Protein AF-0000000086188263 (afdb_homodimer)

Structure (mmCIF, N/CA/C/O backbone):
data_AF-0000000086188263-model_v1
#
loop_
_entity.id
_entity.type
_entity.pdbx_description
1 polymer 'DUF2269 family protein'
#
loop_
_atom_site.group_PDB
_atom_site.id
_atom_site.type_symbol
_atom_site.label_atom_id
_atom_site.label_alt_id
_atom_site.label_comp_id
_atom_site.label_asym_id
_atom_site.label_entity_id
_atom_site.label_seq_id
_atom_site.pdbx_PDB_ins_code
_atom_site.Cartn_x
_atom_site.Cartn_y
_atom_site.Cartn_z
_atom_site.occupancy
_atom_site.B_iso_or_equiv
_atom_site.auth_seq_id
_atom_site.auth_comp_id
_atom_site.auth_asym_id
_atom_site.auth_atom_id
_atom_site.pdbx_PDB_model_num
ATOM 1 N N . MET A 1 1 ? -6.625 24.688 -2.494 1 80.56 1 MET A N 1
ATOM 2 C CA . MET A 1 1 ? -5.66 24.062 -3.389 1 80.56 1 MET A CA 1
ATOM 3 C C . MET A 1 1 ? -4.703 23.156 -2.611 1 80.56 1 MET A C 1
ATOM 5 O O . MET A 1 1 ? -4.496 22 -2.98 1 80.56 1 MET A O 1
ATOM 9 N N . TYR A 1 2 ? -4.262 23.516 -1.466 1 84.31 2 TYR A N 1
ATOM 10 C CA . TYR A 1 2 ? -3.299 22.766 -0.669 1 84.31 2 TYR A CA 1
ATOM 11 C C . TYR A 1 2 ? -3.902 21.453 -0.178 1 84.31 2 TYR A C 1
ATOM 13 O O . TYR A 1 2 ? -3.283 20.391 -0.296 1 84.31 2 TYR A O 1
ATOM 21 N N . LYS A 1 3 ? -5.105 21.484 0.288 1 89.62 3 LYS A N 1
ATOM 22 C CA . LYS A 1 3 ? -5.73 20.297 0.84 1 89.62 3 LYS A CA 1
ATOM 23 C C . LYS A 1 3 ? -5.977 19.25 -0.247 1 89.62 3 LYS A C 1
ATOM 25 O O . LYS A 1 3 ? -5.879 18.047 0.004 1 89.62 3 LYS A O 1
ATOM 30 N N . LEU A 1 4 ? -6.336 19.688 -1.363 1 92.38 4 LEU A N 1
ATOM 31 C CA . LEU A 1 4 ? -6.543 18.781 -2.479 1 92.38 4 LEU A CA 1
ATOM 32 C C . LEU A 1 4 ? -5.234 18.094 -2.873 1 92.38 4 LEU A C 1
ATOM 34 O O . LEU A 1 4 ? -5.199 16.891 -3.092 1 92.38 4 LEU A O 1
ATOM 38 N N . LEU A 1 5 ? -4.137 18.906 -2.938 1 92.19 5 LEU A N 1
ATOM 39 C CA . LEU A 1 5 ? -2.836 18.344 -3.299 1 92.19 5 LEU A CA 1
ATOM 40 C C . LEU A 1 5 ? -2.352 17.359 -2.238 1 92.19 5 LEU A C 1
ATOM 42 O O . LEU A 1 5 ? -1.754 16.328 -2.566 1 92.19 5 LEU A O 1
ATOM 46 N N . LEU A 1 6 ? -2.562 17.719 -1.026 1 93.25 6 LEU A N 1
ATOM 47 C CA . LEU A 1 6 ? -2.182 16.812 0.06 1 93.25 6 LEU A CA 1
ATOM 48 C C . LEU A 1 6 ? -2.963 15.516 -0.015 1 93.25 6 LEU A C 1
ATOM 50 O O . LEU A 1 6 ? -2.396 14.43 0.171 1 93.25 6 LEU A O 1
ATOM 54 N N . THR A 1 7 ? -4.258 15.594 -0.29 1 95.62 7 THR A N 1
ATOM 55 C CA . THR A 1 7 ? -5.086 14.406 -0.434 1 95.62 7 THR A CA 1
ATOM 56 C C . THR A 1 7 ? -4.574 13.523 -1.572 1 95.62 7 THR A C 1
ATOM 58 O O . THR A 1 7 ? -4.395 12.32 -1.398 1 95.62 7 THR A O 1
ATOM 61 N N . LEU A 1 8 ? -4.32 14.18 -2.646 1 96.5 8 LEU A N 1
ATOM 62 C CA . LEU A 1 8 ? -3.842 13.438 -3.809 1 96.5 8 LEU A CA 1
ATOM 63 C C . LEU A 1 8 ? -2.484 12.805 -3.523 1 96.5 8 LEU A C 1
ATOM 65 O O . LEU A 1 8 ? -2.232 11.664 -3.924 1 96.5 8 LEU A O 1
ATOM 69 N N . HIS A 1 9 ? -1.592 13.516 -2.887 1 95.88 9 HIS A N 1
ATOM 70 C CA . HIS A 1 9 ? -0.279 13 -2.518 1 95.88 9 HIS A CA 1
ATOM 71 C C . HIS A 1 9 ? -0.401 11.781 -1.61 1 95.88 9 HIS A C 1
ATOM 73 O O . HIS A 1 9 ? 0.216 10.742 -1.868 1 95.88 9 HIS A O 1
ATOM 79 N N . LEU A 1 10 ? -1.234 11.836 -0.611 1 97.19 10 LEU A N 1
ATOM 80 C CA . LEU A 1 10 ? -1.383 10.742 0.348 1 97.19 10 LEU A CA 1
ATOM 81 C C . LEU A 1 10 ? -2.031 9.531 -0.307 1 97.19 10 LEU A C 1
ATOM 83 O O . LEU A 1 10 ? -1.635 8.391 -0.042 1 97.19 10 LEU A O 1
ATOM 87 N N . VAL A 1 11 ? -3.031 9.727 -1.111 1 97.75 11 VAL A N 1
ATOM 88 C CA . VAL A 1 11 ? -3.666 8.625 -1.837 1 97.75 11 VAL A CA 1
ATOM 89 C C . VAL A 1 11 ? -2.641 7.949 -2.742 1 97.75 11 VAL A C 1
ATOM 91 O O . VAL A 1 11 ? -2.547 6.719 -2.768 1 97.75 11 VAL A O 1
ATOM 94 N N . ALA A 1 12 ? -1.889 8.719 -3.463 1 97.56 12 ALA A N 1
ATOM 95 C CA . ALA A 1 12 ? -0.865 8.172 -4.348 1 97.56 12 ALA A CA 1
ATOM 96 C C . ALA A 1 12 ? 0.161 7.359 -3.562 1 97.56 12 ALA A C 1
ATOM 98 O O . ALA A 1 12 ? 0.582 6.289 -4 1 97.56 12 ALA A O 1
ATOM 99 N N . VAL A 1 13 ? 0.569 7.898 -2.408 1 97.69 13 VAL A N 1
ATOM 100 C CA . VAL A 1 13 ? 1.566 7.227 -1.58 1 97.69 13 VAL A CA 1
ATOM 101 C C . VAL A 1 13 ? 1.018 5.887 -1.096 1 97.69 13 VAL A C 1
ATOM 103 O O . VAL A 1 13 ? 1.671 4.852 -1.244 1 97.69 13 VAL A O 1
ATOM 106 N N . ILE A 1 14 ? -0.161 5.855 -0.592 1 97.62 14 ILE A N 1
ATOM 107 C CA . ILE A 1 14 ? -0.758 4.656 -0.01 1 97.62 14 ILE A CA 1
ATOM 108 C C . ILE A 1 14 ? -0.978 3.609 -1.098 1 97.62 14 ILE A C 1
ATOM 110 O O . ILE A 1 14 ? -0.624 2.439 -0.922 1 97.62 14 ILE A O 1
ATOM 114 N N . PHE A 1 15 ? -1.47 4.055 -2.254 1 97.69 15 PHE A N 1
ATOM 115 C CA . PHE A 1 15 ? -1.885 3.127 -3.299 1 97.69 15 PHE A CA 1
ATOM 116 C C . PHE A 1 15 ? -0.687 2.668 -4.121 1 97.69 15 PHE A C 1
ATOM 118 O O . PHE A 1 15 ? -0.768 1.671 -4.844 1 97.69 15 PHE A O 1
ATOM 125 N N . SER A 1 16 ? 0.383 3.322 -4.035 1 97.19 16 SER A N 1
ATOM 126 C CA . SER A 1 16 ? 1.516 2.941 -4.871 1 97.19 16 SER A CA 1
ATOM 127 C C . SER A 1 16 ? 2.654 2.367 -4.035 1 97.19 16 SER A C 1
ATOM 129 O O . SER A 1 16 ? 3.115 1.253 -4.285 1 97.19 16 SER A O 1
ATOM 131 N N . ILE A 1 17 ? 3.027 3.098 -2.961 1 97.44 17 ILE A N 1
ATOM 132 C CA . ILE A 1 17 ? 4.191 2.705 -2.174 1 97.44 17 ILE A CA 1
ATOM 133 C C . ILE A 1 17 ? 3.857 1.474 -1.336 1 97.44 17 ILE A C 1
ATOM 135 O O . ILE A 1 17 ? 4.695 0.585 -1.165 1 97.44 17 ILE A O 1
ATOM 139 N N . GLY A 1 18 ? 2.666 1.413 -0.793 1 97.31 18 GLY A N 1
ATOM 140 C CA . GLY A 1 18 ? 2.258 0.247 -0.027 1 97.31 18 GLY A CA 1
ATOM 141 C C . GLY A 1 18 ? 2.443 -1.057 -0.781 1 97.31 18 GLY A C 1
ATOM 142 O O . GLY A 1 18 ? 3.191 -1.933 -0.343 1 97.31 18 GLY A O 1
ATOM 143 N N . PRO A 1 19 ? 1.739 -1.142 -1.881 1 97.06 19 PRO A N 1
ATOM 144 C CA . PRO A 1 19 ? 1.917 -2.357 -2.678 1 97.06 19 PRO A CA 1
ATOM 145 C C . PRO A 1 19 ? 3.359 -2.555 -3.139 1 97.06 19 PRO A C 1
ATOM 147 O O . PRO A 1 19 ? 3.832 -3.691 -3.23 1 97.06 19 PRO A O 1
ATOM 150 N N . LEU A 1 20 ? 4.027 -1.459 -3.473 1 96.88 20 LEU A N 1
ATOM 151 C CA . LEU A 1 20 ? 5.418 -1.566 -3.893 1 96.88 20 LEU A CA 1
ATOM 152 C C . LEU A 1 20 ? 6.262 -2.24 -2.814 1 96.88 20 LEU A C 1
ATOM 154 O O . LEU A 1 20 ? 7.035 -3.154 -3.107 1 96.88 20 LEU A O 1
ATOM 158 N N . VAL A 1 21 ? 6.117 -1.811 -1.593 1 97 21 VAL A N 1
ATOM 159 C CA . VAL A 1 21 ? 6.867 -2.381 -0.479 1 97 21 VAL A CA 1
ATOM 160 C C . VAL A 1 21 ? 6.449 -3.834 -0.263 1 97 21 VAL A C 1
ATOM 162 O O . VAL A 1 21 ? 7.289 -4.695 0.006 1 97 21 VAL A O 1
ATOM 165 N N . HIS A 1 22 ? 5.191 -4.078 -0.399 1 95.5 22 HIS A N 1
ATOM 166 C CA . HIS A 1 22 ? 4.719 -5.453 -0.277 1 95.5 22 HIS A CA 1
ATOM 167 C C . HIS A 1 22 ? 5.41 -6.363 -1.285 1 95.5 22 HIS A C 1
ATOM 169 O O . HIS A 1 22 ? 5.918 -7.426 -0.921 1 95.5 22 HIS A O 1
ATOM 175 N N . PHE A 1 23 ? 5.453 -5.957 -2.52 1 94.88 23 PHE A N 1
ATOM 176 C CA . PHE A 1 23 ? 6.062 -6.785 -3.553 1 94.88 23 PHE A CA 1
ATOM 177 C C . PHE A 1 23 ? 7.559 -6.938 -3.314 1 94.88 23 PHE A C 1
ATOM 179 O O . PHE A 1 23 ? 8.117 -8.023 -3.492 1 94.88 23 PHE A O 1
ATOM 186 N N . ALA A 1 24 ? 8.125 -5.887 -2.898 1 95.88 24 ALA A N 1
ATOM 187 C CA . ALA A 1 24 ? 9.57 -5.926 -2.682 1 95.88 24 ALA A CA 1
ATOM 188 C C . ALA A 1 24 ? 9.922 -6.863 -1.531 1 95.88 24 ALA A C 1
ATOM 190 O O . ALA A 1 24 ? 10.93 -7.578 -1.595 1 95.88 24 ALA A O 1
ATOM 191 N N . THR A 1 25 ? 9.078 -6.887 -0.516 1 95.62 25 THR A N 1
ATOM 192 C CA . THR A 1 25 ? 9.43 -7.641 0.682 1 95.62 25 THR A CA 1
ATOM 193 C C . THR A 1 25 ? 8.961 -9.086 0.566 1 95.62 25 THR A C 1
ATOM 195 O O . THR A 1 25 ? 9.453 -9.961 1.281 1 95.62 25 THR A O 1
ATOM 198 N N . THR A 1 26 ? 8.078 -9.406 -0.354 1 93.75 26 THR A N 1
ATOM 199 C CA . THR A 1 26 ? 7.559 -10.766 -0.457 1 93.75 26 THR A CA 1
ATOM 200 C C . THR A 1 26 ? 8.102 -11.461 -1.706 1 93.75 26 THR A C 1
ATOM 202 O O . THR A 1 26 ? 7.848 -12.648 -1.925 1 93.75 26 THR A O 1
ATOM 205 N N . ALA A 1 27 ? 8.844 -10.75 -2.482 1 95.06 27 ALA A N 1
ATOM 206 C CA . ALA A 1 27 ? 9.367 -11.297 -3.729 1 95.06 27 ALA A CA 1
ATOM 207 C C . ALA A 1 27 ? 10.188 -12.562 -3.469 1 95.06 27 ALA A C 1
ATOM 209 O O . ALA A 1 27 ? 10.109 -13.523 -4.234 1 95.06 27 ALA A O 1
ATOM 210 N N . ALA A 1 28 ? 10.875 -12.547 -2.359 1 94.81 28 ALA A N 1
ATOM 211 C CA . ALA A 1 28 ? 11.719 -13.695 -2.047 1 94.81 28 ALA A CA 1
ATOM 212 C C . ALA A 1 28 ? 10.875 -14.938 -1.777 1 94.81 28 ALA A C 1
ATOM 214 O O . ALA A 1 28 ? 11.258 -16.047 -2.154 1 94.81 28 ALA A O 1
ATOM 215 N N . ARG A 1 29 ? 9.773 -14.711 -1.169 1 91.38 29 ARG A N 1
ATOM 216 C CA . ARG A 1 29 ? 8.859 -15.82 -0.93 1 91.38 29 ARG A CA 1
ATOM 217 C C . ARG A 1 29 ? 8.344 -16.391 -2.244 1 91.38 29 ARG A C 1
ATOM 219 O O . ARG A 1 29 ? 8.203 -17.609 -2.385 1 91.38 29 ARG A O 1
ATOM 226 N N . GLY A 1 30 ? 8.055 -15.57 -3.205 1 89.06 30 GLY A N 1
ATOM 227 C CA . GLY A 1 30 ? 7.637 -16.016 -4.527 1 89.06 30 GLY A CA 1
ATOM 228 C C . GLY A 1 30 ? 8.695 -16.812 -5.254 1 89.06 30 GLY A C 1
ATOM 229 O O . GLY A 1 30 ? 8.383 -17.781 -5.945 1 89.06 30 GLY A O 1
ATOM 230 N N . LEU A 1 31 ? 9.859 -16.453 -5.016 1 93.81 31 LEU A N 1
ATOM 231 C CA . LEU A 1 31 ? 10.969 -17.172 -5.629 1 93.81 31 LEU A CA 1
ATOM 232 C C . LEU A 1 31 ? 11.055 -18.594 -5.07 1 93.81 31 LEU A C 1
ATOM 234 O O . LEU A 1 31 ? 11.305 -19.547 -5.812 1 93.81 31 LEU A O 1
ATOM 238 N N . ARG A 1 32 ? 10.797 -18.719 -3.848 1 91.81 32 ARG A N 1
ATOM 239 C CA . ARG A 1 32 ? 10.898 -20.016 -3.195 1 91.81 32 ARG A CA 1
ATOM 240 C C . ARG A 1 32 ? 9.82 -20.969 -3.701 1 91.81 32 ARG A C 1
ATOM 242 O O . ARG A 1 32 ? 10.023 -22.188 -3.725 1 91.81 32 ARG A O 1
ATOM 249 N N . ARG A 1 33 ? 8.805 -20.406 -4.141 1 88.88 33 ARG A N 1
ATOM 250 C CA . ARG A 1 33 ? 7.707 -21.219 -4.66 1 88.88 33 ARG A CA 1
ATOM 251 C C . ARG A 1 33 ? 8.023 -21.734 -6.055 1 88.88 33 ARG A C 1
ATOM 253 O O . ARG A 1 33 ? 7.473 -22.75 -6.484 1 88.88 33 ARG A O 1
ATOM 260 N N . GLY A 1 34 ? 8.789 -21.047 -6.785 1 91.06 34 GLY A N 1
ATOM 261 C CA . GLY A 1 34 ? 9.281 -21.516 -8.07 1 91.06 34 GLY A CA 1
ATOM 262 C C . GLY A 1 34 ? 8.219 -21.516 -9.156 1 91.06 34 GLY A C 1
ATOM 263 O O . GLY A 1 34 ? 8.109 -22.453 -9.938 1 91.06 34 GLY A O 1
ATOM 264 N N . ASP A 1 35 ? 7.352 -20.531 -9.117 1 89.12 35 ASP A N 1
ATOM 265 C CA . ASP A 1 35 ? 6.336 -20.359 -10.148 1 89.12 35 ASP A CA 1
ATOM 266 C C . ASP A 1 35 ? 6.691 -19.188 -11.078 1 89.12 35 ASP A C 1
ATOM 268 O O . ASP A 1 35 ? 6.691 -18.031 -10.656 1 89.12 35 ASP A O 1
ATOM 272 N N . ALA A 1 36 ? 6.906 -19.594 -12.344 1 91.94 36 ALA A N 1
ATOM 273 C CA . ALA A 1 36 ? 7.375 -18.625 -13.32 1 91.94 36 ALA A CA 1
ATOM 274 C C . ALA A 1 36 ? 6.324 -17.531 -13.555 1 91.94 36 ALA A C 1
ATOM 276 O O . ALA A 1 36 ? 6.664 -16.375 -13.758 1 91.94 36 ALA A O 1
ATOM 277 N N . PHE A 1 37 ? 5.121 -17.906 -13.555 1 89.06 37 PHE A N 1
ATOM 278 C CA . PHE A 1 37 ? 4.055 -16.938 -13.758 1 89.06 37 PHE A CA 1
ATOM 279 C C . PHE A 1 37 ? 4.016 -15.938 -12.617 1 89.06 37 PHE A C 1
ATOM 281 O O . PHE A 1 37 ? 3.885 -14.734 -12.852 1 89.06 37 PHE A O 1
ATOM 288 N N . GLU A 1 38 ? 4.18 -16.391 -11.406 1 87.62 38 GLU A N 1
ATOM 289 C CA . GLU A 1 38 ? 4.137 -15.531 -10.234 1 87.62 38 GLU A CA 1
ATOM 290 C C . GLU A 1 38 ? 5.328 -14.578 -10.211 1 87.62 38 GLU A C 1
ATOM 292 O O . GLU A 1 38 ? 5.184 -13.398 -9.859 1 87.62 38 GLU A O 1
ATOM 297 N N . THR A 1 39 ? 6.43 -15.078 -10.539 1 93.44 39 THR A N 1
ATOM 298 C CA . THR A 1 39 ? 7.621 -14.242 -10.531 1 93.44 39 THR A CA 1
ATOM 299 C C . THR A 1 39 ? 7.523 -13.156 -11.594 1 93.44 39 THR A C 1
ATOM 301 O O . THR A 1 39 ? 7.895 -12.008 -11.359 1 93.44 39 THR A O 1
ATOM 304 N N . LYS A 1 40 ? 7.055 -13.539 -12.734 1 94.12 40 LYS A N 1
ATOM 305 C CA . LYS A 1 40 ? 6.875 -12.562 -13.805 1 94.12 40 LYS A CA 1
ATOM 306 C C . LYS A 1 40 ? 5.852 -11.5 -13.414 1 94.12 40 LYS A C 1
ATOM 308 O O . LYS A 1 40 ? 6.062 -10.312 -13.656 1 94.12 40 LYS A O 1
ATOM 313 N N . ALA A 1 41 ? 4.805 -11.953 -12.805 1 91.62 41 ALA A N 1
ATOM 314 C CA . ALA A 1 41 ? 3.766 -11.031 -12.359 1 91.62 41 ALA A CA 1
ATOM 315 C C . ALA A 1 41 ? 4.305 -10.078 -11.297 1 91.62 41 ALA A C 1
ATOM 317 O O . ALA A 1 41 ? 3.969 -8.891 -11.289 1 91.62 41 ALA A O 1
ATOM 318 N N . ALA A 1 42 ? 5.09 -10.641 -10.43 1 93.38 42 ALA A N 1
ATOM 319 C CA . ALA A 1 42 ? 5.695 -9.812 -9.383 1 93.38 42 ALA A CA 1
ATOM 320 C C . ALA A 1 42 ? 6.613 -8.75 -9.984 1 93.38 42 ALA A C 1
ATOM 322 O O . ALA A 1 42 ? 6.613 -7.602 -9.547 1 93.38 42 ALA A O 1
ATOM 323 N N . SER A 1 43 ? 7.426 -9.141 -10.93 1 96.12 43 SER A N 1
ATOM 324 C CA . SER A 1 43 ? 8.312 -8.211 -11.617 1 96.12 43 SER A CA 1
ATOM 325 C C . SER A 1 43 ? 7.523 -7.094 -12.289 1 96.12 43 SER A C 1
ATOM 327 O O . SER A 1 43 ? 7.859 -5.914 -12.148 1 96.12 43 SER A O 1
ATOM 329 N N . ARG A 1 44 ? 6.48 -7.414 -12.906 1 95.38 44 ARG A N 1
ATOM 330 C CA . ARG A 1 44 ? 5.645 -6.438 -13.609 1 95.38 44 ARG A CA 1
ATOM 331 C C . ARG A 1 44 ? 4.984 -5.48 -12.625 1 95.38 44 ARG A C 1
ATOM 333 O O . ARG A 1 44 ? 4.934 -4.273 -12.859 1 95.38 44 ARG A O 1
ATOM 340 N N . SER A 1 45 ? 4.484 -6.078 -11.539 1 94.44 45 SER A N 1
ATOM 341 C CA . SER A 1 45 ? 3.85 -5.254 -10.516 1 94.44 45 SER A CA 1
ATOM 342 C C . SER A 1 45 ? 4.848 -4.297 -9.875 1 94.44 45 SER A C 1
ATOM 344 O O . SER A 1 45 ? 4.535 -3.129 -9.633 1 94.44 45 SER A O 1
ATOM 346 N N . ALA A 1 46 ? 6.023 -4.758 -9.602 1 95.62 46 ALA A N 1
ATOM 347 C CA . ALA A 1 46 ? 7.066 -3.914 -9.016 1 95.62 46 ALA A CA 1
ATOM 348 C C . ALA A 1 46 ? 7.402 -2.742 -9.938 1 95.62 46 ALA A C 1
ATOM 350 O O . ALA A 1 46 ? 7.543 -1.606 -9.484 1 95.62 46 ALA A O 1
ATOM 351 N N . LYS A 1 47 ? 7.48 -2.963 -11.195 1 96.5 47 LYS A N 1
ATOM 352 C CA . LYS A 1 47 ? 7.738 -1.905 -12.164 1 96.5 47 LYS A CA 1
ATOM 353 C C . LYS A 1 47 ? 6.586 -0.909 -12.211 1 96.5 47 LYS A C 1
ATOM 355 O O . LYS A 1 47 ? 6.805 0.304 -12.195 1 96.5 47 LYS A O 1
ATOM 360 N N . LEU A 1 48 ? 5.438 -1.478 -12.203 1 96.31 48 LEU A N 1
ATOM 361 C CA . LEU A 1 48 ? 4.242 -0.646 -12.305 1 96.31 48 LEU A CA 1
ATOM 362 C C . LEU A 1 48 ? 4.121 0.28 -11.102 1 96.31 48 LEU A C 1
ATOM 364 O O . LEU A 1 48 ? 3.93 1.488 -11.258 1 96.31 48 LEU A O 1
ATOM 368 N N . TYR A 1 49 ? 4.285 -0.317 -9.977 1 96.75 49 TYR A N 1
ATOM 369 C CA . TYR A 1 49 ? 4.074 0.487 -8.781 1 96.75 49 TYR A CA 1
ATOM 370 C C . TYR A 1 49 ? 5.242 1.436 -8.547 1 96.75 49 TYR A C 1
ATOM 372 O O . TYR A 1 49 ? 5.086 2.484 -7.918 1 96.75 49 TYR A O 1
ATOM 380 N N . SER A 1 50 ? 6.422 1.095 -9.039 1 96.06 50 SER A N 1
ATOM 381 C CA . SER A 1 50 ? 7.516 2.061 -9.055 1 96.06 50 SER A CA 1
ATOM 382 C C . SER A 1 50 ? 7.172 3.268 -9.922 1 96.06 50 SER A C 1
ATOM 384 O O . SER A 1 50 ? 7.422 4.41 -9.531 1 96.06 50 SER A O 1
ATOM 386 N N . LEU A 1 51 ? 6.57 3.037 -11.031 1 95.5 51 LEU A N 1
ATOM 387 C CA . LEU A 1 51 ? 6.164 4.109 -1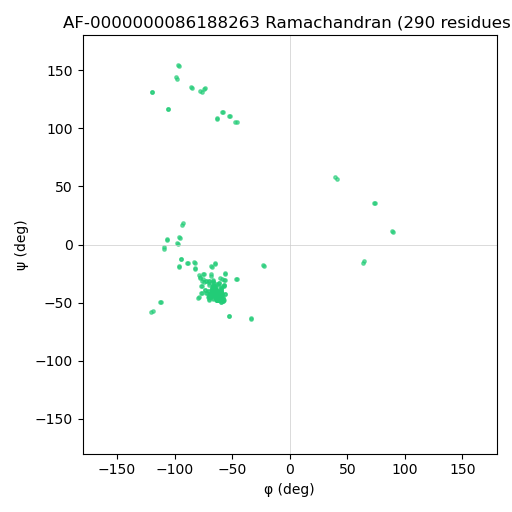1.938 1 95.5 51 LEU A CA 1
ATOM 388 C C . LEU A 1 51 ? 5.031 4.93 -11.32 1 95.5 51 LEU A C 1
ATOM 390 O O . LEU A 1 51 ? 5.055 6.164 -11.375 1 95.5 51 LEU A O 1
ATOM 394 N N . VAL A 1 52 ? 4.109 4.254 -10.727 1 95.31 52 VAL A N 1
ATOM 395 C CA . VAL A 1 52 ? 2.953 4.918 -10.133 1 95.31 52 VAL A CA 1
ATOM 396 C C . VAL A 1 52 ? 3.398 5.773 -8.953 1 95.31 52 VAL A C 1
ATOM 398 O O . VAL A 1 52 ? 2.811 6.82 -8.68 1 95.31 52 VAL A O 1
ATOM 401 N N . SER A 1 53 ? 4.453 5.34 -8.273 1 96.94 53 SER A N 1
ATOM 402 C CA . SER A 1 53 ? 4.945 6.082 -7.113 1 96.94 53 SER A CA 1
ATOM 403 C C . SER A 1 53 ? 5.465 7.457 -7.523 1 96.94 53 SER A C 1
ATOM 405 O O . SER A 1 53 ? 5.625 8.344 -6.676 1 96.94 53 SER A O 1
ATOM 407 N N . LEU A 1 54 ? 5.719 7.68 -8.812 1 95.62 54 LEU A N 1
ATOM 408 C CA . LEU A 1 54 ? 6.098 9 -9.312 1 95.62 54 LEU A CA 1
ATOM 409 C C . LEU A 1 54 ? 4.988 10.016 -9.062 1 95.62 54 LEU A C 1
ATOM 411 O O . LEU A 1 54 ? 5.258 11.195 -8.852 1 95.62 54 LEU A O 1
ATOM 415 N N . LEU A 1 55 ? 3.75 9.578 -9.102 1 95.75 55 LEU A N 1
ATOM 416 C CA . LEU A 1 55 ? 2.629 10.469 -8.82 1 95.75 55 LEU A CA 1
ATOM 417 C C . LEU A 1 55 ? 2.736 11.055 -7.418 1 95.75 55 LEU A C 1
ATOM 419 O O . LEU A 1 55 ? 2.436 12.227 -7.203 1 95.75 55 LEU A O 1
ATOM 423 N N . ALA A 1 56 ? 3.17 10.156 -6.48 1 95.31 56 ALA A N 1
ATOM 424 C CA . ALA A 1 56 ? 3.355 10.625 -5.113 1 95.31 56 ALA A CA 1
ATOM 425 C C . ALA A 1 56 ? 4.387 11.75 -5.055 1 95.31 56 ALA A C 1
ATOM 427 O O . ALA A 1 56 ? 4.203 12.734 -4.34 1 95.31 56 ALA A O 1
ATOM 428 N N . VAL A 1 57 ? 5.445 11.625 -5.859 1 93.62 57 VAL A N 1
ATOM 429 C CA . VAL A 1 57 ? 6.52 12.617 -5.898 1 93.62 57 VAL A CA 1
ATOM 430 C C . VAL A 1 57 ? 6.016 13.898 -6.547 1 93.62 57 VAL A C 1
ATOM 432 O O . VAL A 1 57 ? 6.246 15 -6.031 1 93.62 57 VAL A O 1
ATOM 435 N N . VAL A 1 58 ? 5.32 13.828 -7.617 1 92.75 58 VAL A N 1
ATOM 436 C CA . VAL A 1 58 ? 4.809 14.977 -8.359 1 92.75 58 VAL A CA 1
ATOM 437 C C . VAL A 1 58 ? 3.855 15.781 -7.473 1 92.75 58 VAL A C 1
ATOM 439 O O . VAL A 1 58 ? 3.986 17 -7.359 1 92.75 58 VAL A O 1
ATOM 442 N N . PHE A 1 59 ? 2.965 15.102 -6.824 1 92.94 59 PHE A N 1
ATOM 443 C CA . PHE A 1 59 ? 2.041 15.797 -5.938 1 92.94 59 PHE A CA 1
ATOM 444 C C . PHE A 1 59 ? 2.779 16.391 -4.738 1 92.94 59 PHE A C 1
ATOM 446 O O . PHE A 1 59 ? 2.416 17.453 -4.246 1 92.94 59 PHE A O 1
ATOM 453 N N . GLY A 1 60 ? 3.781 15.719 -4.285 1 89.19 60 GLY A N 1
ATOM 454 C CA . GLY A 1 60 ? 4.605 16.25 -3.211 1 89.19 60 GLY A CA 1
ATOM 455 C C . GLY A 1 60 ? 5.305 17.547 -3.578 1 89.19 60 GLY A C 1
ATOM 456 O O . GLY A 1 60 ? 5.363 18.469 -2.771 1 89.19 60 GLY A O 1
ATOM 457 N N . PHE A 1 61 ? 5.809 17.609 -4.785 1 86.38 61 PHE A N 1
ATOM 458 C CA . PHE A 1 61 ? 6.441 18.828 -5.277 1 86.38 61 PHE A CA 1
ATOM 459 C C . PHE A 1 61 ? 5.418 19.953 -5.41 1 86.38 61 PHE A C 1
ATOM 461 O O . PHE A 1 61 ? 5.73 21.109 -5.156 1 86.38 61 PHE A O 1
ATOM 468 N N . GLY A 1 62 ? 4.301 19.562 -5.887 1 83.44 62 GLY A N 1
ATOM 469 C CA . GLY A 1 62 ? 3.23 20.547 -5.922 1 83.44 62 GLY A CA 1
ATOM 470 C C . GLY A 1 62 ? 2.912 21.141 -4.555 1 83.44 62 GLY A C 1
ATOM 471 O O . GLY A 1 62 ? 2.615 22.328 -4.438 1 83.44 62 GLY A O 1
ATOM 472 N N . LEU A 1 63 ? 3.027 20.344 -3.551 1 82.31 63 LEU A N 1
ATOM 473 C CA . LEU A 1 63 ? 2.746 20.766 -2.18 1 82.31 63 LEU A CA 1
ATOM 474 C C . LEU A 1 63 ? 3.836 21.688 -1.657 1 82.31 63 LEU A C 1
ATOM 476 O O . LEU A 1 63 ? 3.539 22.703 -1.015 1 82.31 63 LEU A O 1
ATOM 480 N N . VAL A 1 64 ? 5.027 21.359 -1.952 1 76.62 64 VAL A N 1
ATOM 481 C CA . VAL A 1 64 ? 6.152 22.141 -1.473 1 76.62 64 VAL A CA 1
ATOM 482 C C . VAL A 1 64 ? 6.176 23.5 -2.188 1 76.62 64 VAL A C 1
ATOM 484 O O . VAL A 1 64 ? 6.566 24.516 -1.604 1 76.62 64 VAL A O 1
ATOM 487 N N . SER A 1 65 ? 5.805 23.531 -3.371 1 75.12 65 SER A N 1
ATOM 488 C CA . SER A 1 65 ? 5.801 24.75 -4.156 1 75.12 65 SER A CA 1
ATOM 489 C C . SER A 1 65 ? 4.551 25.578 -3.879 1 75.12 65 SER A C 1
ATOM 491 O O . SER A 1 65 ? 4.492 26.766 -4.238 1 75.12 65 SER A O 1
ATOM 493 N N . ALA A 1 66 ? 3.648 24.953 -3.422 1 66.56 66 ALA A N 1
ATOM 494 C CA . ALA A 1 66 ? 2.389 25.641 -3.16 1 66.56 66 ALA A CA 1
ATOM 495 C C . ALA A 1 66 ? 2.482 26.5 -1.898 1 66.56 66 ALA A C 1
ATOM 497 O O . ALA A 1 66 ? 3.287 26.219 -1.009 1 66.56 66 ALA A O 1
ATOM 498 N N . LYS A 1 67 ? 2.012 27.812 -2.037 1 56.09 67 LYS A N 1
ATOM 499 C CA . LYS A 1 67 ? 1.909 28.719 -0.902 1 56.09 67 LYS A CA 1
ATOM 500 C C . LYS A 1 67 ? 1.005 28.141 0.185 1 56.09 67 LYS A C 1
ATOM 502 O O . LYS A 1 67 ? -0.053 27.594 -0.113 1 56.09 67 LYS A O 1
ATOM 507 N N . SER A 1 68 ? 1.639 27.828 1.372 1 52.16 68 SER A N 1
ATOM 508 C CA . SER A 1 68 ? 0.777 27.359 2.455 1 52.16 68 SER A CA 1
ATOM 509 C C . SER A 1 68 ? -0.383 28.328 2.688 1 52.16 68 SER A C 1
ATOM 511 O O . SER A 1 68 ? -0.184 29.547 2.754 1 52.16 68 SER A O 1
ATOM 513 N N . PRO A 1 69 ? -1.63 28.125 2.439 1 47.84 69 PRO A N 1
ATOM 514 C CA . PRO A 1 69 ? -2.719 29.078 2.684 1 47.84 69 PRO A CA 1
ATOM 515 C C . PRO A 1 69 ? -2.648 29.703 4.07 1 47.84 69 PRO A C 1
ATOM 517 O O . PRO A 1 69 ? -3.256 30.75 4.305 1 47.84 69 PRO A O 1
ATOM 520 N N . TYR A 1 70 ? -2.092 28.938 5.031 1 44.38 70 TYR A N 1
ATOM 521 C CA . TYR A 1 70 ? -2.154 29.453 6.398 1 44.38 70 TYR A CA 1
ATOM 522 C C . TYR A 1 70 ? -1.135 30.562 6.613 1 44.38 70 TYR A C 1
ATOM 524 O O . TYR A 1 70 ? -1.416 31.547 7.305 1 44.38 70 TYR A O 1
ATOM 532 N N . THR A 1 71 ? 0.029 30.422 6.129 1 46.53 71 THR A N 1
ATOM 533 C CA . THR A 1 71 ? 1.012 31.453 6.445 1 46.53 71 THR A CA 1
ATOM 534 C C . THR A 1 71 ? 1.288 32.344 5.227 1 46.53 71 THR A C 1
ATOM 536 O O . THR A 1 71 ? 1.909 33.375 5.348 1 46.53 71 THR A O 1
ATOM 539 N N . GLY A 1 72 ? 0.593 32.188 4.059 1 50.38 72 GLY A N 1
ATOM 540 C CA . GLY A 1 72 ? 0.824 33 2.881 1 50.38 72 GLY A CA 1
ATOM 541 C C . GLY A 1 72 ? 2.205 32.812 2.283 1 50.38 72 GLY A C 1
ATOM 542 O O . GLY A 1 72 ? 2.58 33.5 1.339 1 50.38 72 GLY A O 1
ATOM 543 N N . LYS A 1 73 ? 3.062 32.188 3.076 1 50.34 73 LYS A N 1
ATOM 544 C CA . LYS A 1 73 ? 4.449 31.969 2.68 1 50.34 73 LYS A CA 1
ATOM 545 C C . LYS A 1 73 ? 4.656 30.562 2.143 1 50.34 73 LYS A C 1
ATOM 547 O O . LYS A 1 73 ? 3.859 29.656 2.424 1 50.34 73 LYS A O 1
ATOM 552 N N . PRO A 1 74 ? 5.438 30.391 1.216 1 50.34 74 PRO A N 1
ATOM 553 C CA . PRO A 1 74 ? 5.691 29.047 0.671 1 50.34 74 PRO A CA 1
ATOM 554 C C . PRO A 1 74 ? 5.949 28.016 1.76 1 50.34 74 PRO A C 1
ATOM 556 O O . PRO A 1 74 ? 6.648 28.297 2.734 1 50.34 74 PRO A O 1
ATOM 559 N N . VAL A 1 75 ? 4.973 27.094 2.074 1 47.84 75 VAL A N 1
ATOM 560 C CA . VAL A 1 75 ? 4.992 26.141 3.18 1 47.84 75 VAL A CA 1
ATOM 561 C C . VAL A 1 75 ? 6.426 25.688 3.443 1 47.84 75 VAL A C 1
ATOM 563 O O . VAL A 1 75 ? 6.84 25.562 4.598 1 47.84 75 VAL A O 1
ATOM 566 N N . ALA A 1 76 ? 7.094 25.047 2.596 1 52.91 76 ALA A N 1
ATOM 567 C CA . ALA A 1 76 ? 8.5 24.641 2.643 1 52.91 76 ALA A CA 1
ATOM 568 C C . ALA A 1 76 ? 9.281 25.25 1.479 1 52.91 76 ALA A C 1
ATOM 570 O O . ALA A 1 76 ? 8.695 25.609 0.451 1 52.91 76 ALA A O 1
ATOM 571 N N . SER A 1 77 ? 10.328 25.812 1.718 1 53.72 77 SER A N 1
ATOM 572 C CA . SER A 1 77 ? 11.242 26.094 0.616 1 53.72 77 SER A CA 1
ATOM 573 C C . SER A 1 77 ? 11.727 24.797 -0.033 1 53.72 77 SER A C 1
ATOM 575 O O . SER A 1 77 ? 11.969 23.797 0.655 1 53.72 77 SER A O 1
ATOM 577 N N . MET A 1 78 ? 11.305 24.422 -1.261 1 55.66 78 MET A N 1
ATOM 578 C CA . MET A 1 78 ? 11.859 23.297 -2.01 1 55.66 78 MET A CA 1
ATOM 579 C C . MET A 1 78 ? 13.266 22.969 -1.533 1 55.66 78 MET A C 1
ATOM 581 O O . MET A 1 78 ? 13.742 21.844 -1.712 1 55.66 78 MET A O 1
ATOM 585 N N . SER A 1 79 ? 13.812 23.953 -0.869 1 60.97 79 SER A N 1
ATOM 586 C CA . SER A 1 79 ? 15.227 23.891 -0.515 1 60.97 79 SER A CA 1
ATOM 587 C C . SER A 1 79 ? 15.414 23.344 0.9 1 60.97 79 SER A C 1
ATOM 589 O O . SER A 1 79 ? 16.547 23.203 1.365 1 60.97 79 SER A O 1
ATOM 591 N N . ASP A 1 80 ? 14.336 22.953 1.422 1 75.12 80 ASP A N 1
ATOM 592 C CA . ASP A 1 80 ? 14.539 22.422 2.77 1 75.12 80 ASP A CA 1
ATOM 593 C C . ASP A 1 80 ? 15.211 21.062 2.73 1 75.12 80 ASP A C 1
ATOM 595 O O . ASP A 1 80 ? 14.867 20.219 1.898 1 75.12 80 ASP A O 1
ATOM 599 N N . LEU A 1 81 ? 16.125 20.875 3.506 1 79.12 81 LEU A N 1
ATOM 600 C CA . LEU A 1 81 ? 16.984 19.703 3.539 1 79.12 81 LEU A CA 1
ATOM 601 C C . LEU A 1 81 ? 16.156 18.438 3.725 1 79.12 81 LEU A C 1
ATOM 603 O O . LEU A 1 81 ? 16.484 17.391 3.162 1 79.12 81 LEU A O 1
ATOM 607 N N . TRP A 1 82 ? 15.062 18.625 4.41 1 82.69 82 TRP A N 1
ATOM 608 C CA . TRP A 1 82 ? 14.281 17.422 4.672 1 82.69 82 TRP A CA 1
ATOM 609 C C . TRP A 1 82 ? 13.523 16.984 3.426 1 82.69 82 TRP A C 1
ATOM 611 O O . TRP A 1 82 ? 13.273 15.789 3.232 1 82.69 82 TRP A O 1
ATOM 621 N N . VAL A 1 83 ? 13.102 17.844 2.559 1 84.25 83 VAL A N 1
ATOM 622 C CA . VAL A 1 83 ? 12.422 17.516 1.313 1 84.25 83 VAL A CA 1
ATOM 623 C C . VAL A 1 83 ? 13.398 16.844 0.35 1 84.25 83 VAL A C 1
ATOM 625 O O . VAL A 1 83 ? 13.109 15.789 -0.206 1 84.25 83 VAL A O 1
ATOM 628 N N . LEU A 1 84 ? 14.547 17.406 0.25 1 88.06 84 LEU A N 1
ATOM 629 C CA . LEU A 1 84 ? 15.57 16.859 -0.632 1 88.06 84 LEU A CA 1
ATOM 630 C C . LEU A 1 84 ? 16.031 15.484 -0.15 1 88.06 84 LEU A C 1
ATOM 632 O O . LEU A 1 84 ? 16.266 14.586 -0.96 1 88.06 84 LEU A O 1
ATOM 636 N N . ALA A 1 85 ? 16.156 15.352 1.09 1 91.94 85 ALA A N 1
ATOM 637 C CA . ALA A 1 85 ? 16.562 14.07 1.658 1 91.94 85 ALA A CA 1
ATOM 638 C C . ALA A 1 85 ? 15.516 13 1.402 1 91.94 85 ALA A C 1
ATOM 640 O O . ALA A 1 85 ? 15.844 11.859 1.061 1 91.94 85 ALA A O 1
ATOM 641 N N . SER A 1 86 ? 14.219 13.383 1.566 1 93.25 86 SER A N 1
ATOM 642 C CA . SER A 1 86 ? 13.148 12.422 1.312 1 93.25 86 SER A CA 1
ATOM 643 C C . SER A 1 86 ? 13.102 12.031 -0.161 1 93.25 86 SER A C 1
ATOM 645 O O . SER A 1 86 ? 12.859 10.867 -0.489 1 93.25 86 SER A O 1
ATOM 647 N N . LEU A 1 87 ? 13.375 12.938 -0.992 1 92.75 87 LEU A N 1
ATOM 648 C CA . LEU A 1 87 ? 13.414 12.648 -2.42 1 92.75 87 LEU A CA 1
ATOM 649 C C . LEU A 1 87 ? 14.578 11.711 -2.75 1 92.75 87 LEU A C 1
ATOM 651 O O . LEU A 1 87 ? 14.414 10.75 -3.508 1 92.75 87 LEU A O 1
ATOM 655 N N . ALA A 1 88 ? 15.695 12.031 -2.211 1 95.19 88 ALA A N 1
ATOM 656 C CA . ALA A 1 88 ? 16.875 11.195 -2.432 1 95.19 88 ALA A CA 1
ATOM 657 C C . ALA A 1 88 ? 16.625 9.758 -1.974 1 95.19 88 ALA A C 1
ATOM 659 O O . ALA A 1 88 ? 16.938 8.805 -2.686 1 95.19 88 ALA A O 1
ATOM 660 N N . LEU A 1 89 ? 16.062 9.625 -0.811 1 96.88 89 LEU A N 1
ATOM 661 C CA . LEU A 1 89 ? 15.781 8.297 -0.274 1 96.88 89 LEU A CA 1
ATOM 662 C C . LEU A 1 89 ? 14.766 7.559 -1.139 1 96.88 89 LEU A C 1
ATOM 664 O O . LEU A 1 89 ? 14.883 6.348 -1.337 1 96.88 89 LEU A O 1
ATOM 668 N N . TRP A 1 90 ? 13.758 8.305 -1.643 1 96.94 90 TRP A N 1
ATOM 669 C CA . TRP A 1 90 ? 12.789 7.703 -2.561 1 96.94 90 TRP A CA 1
ATOM 670 C C . TRP A 1 90 ? 13.484 7.207 -3.826 1 96.94 90 TRP A C 1
ATOM 672 O O . TRP A 1 90 ? 13.242 6.082 -4.273 1 96.94 90 TRP A O 1
ATOM 682 N N . VAL A 1 91 ? 14.344 7.961 -4.391 1 97.19 91 VAL A N 1
ATOM 683 C CA . VAL A 1 91 ? 15.062 7.594 -5.605 1 97.19 91 VAL A CA 1
ATOM 684 C C . VAL A 1 91 ? 15.875 6.324 -5.359 1 97.19 91 VAL A C 1
ATOM 686 O O . VAL A 1 91 ? 15.859 5.402 -6.176 1 97.19 91 VAL A O 1
ATOM 689 N N . VAL A 1 92 ? 16.531 6.281 -4.246 1 98.06 92 VAL A N 1
ATOM 690 C CA . VAL A 1 92 ? 17.359 5.121 -3.908 1 98.06 92 VAL A CA 1
ATOM 691 C C . VAL A 1 92 ? 16.469 3.883 -3.783 1 98.06 92 VAL A C 1
ATOM 693 O O . VAL A 1 92 ? 16.812 2.816 -4.305 1 98.06 92 VAL A O 1
ATOM 6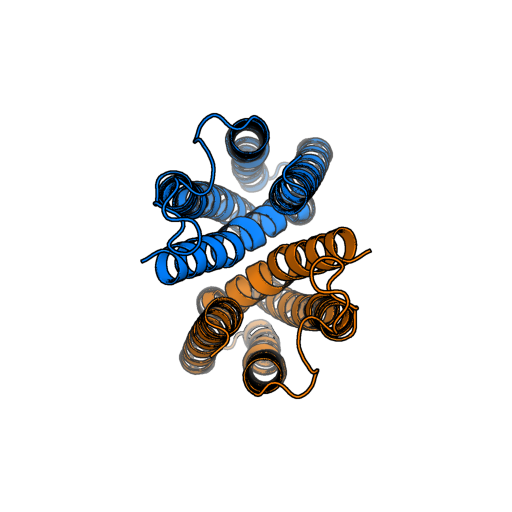96 N N . ALA A 1 93 ? 15.359 4 -3.131 1 98.06 93 ALA A N 1
ATOM 697 C CA . ALA A 1 93 ? 14.461 2.865 -2.943 1 98.06 93 ALA A CA 1
ATOM 698 C C . ALA A 1 93 ? 13.953 2.34 -4.281 1 98.06 93 ALA A C 1
ATOM 700 O O . ALA A 1 93 ? 14.016 1.139 -4.551 1 98.06 93 ALA A O 1
ATOM 701 N N . VAL A 1 94 ? 13.492 3.232 -5.137 1 97.94 94 VAL A N 1
ATOM 702 C CA . VAL A 1 94 ? 12.961 2.84 -6.441 1 97.94 94 VAL A CA 1
ATOM 703 C C . VAL A 1 94 ? 14.086 2.254 -7.297 1 97.94 94 VAL A C 1
ATOM 705 O O . VAL A 1 94 ? 13.875 1.277 -8.023 1 97.94 94 VAL A O 1
ATOM 708 N N . ALA A 1 95 ? 15.234 2.832 -7.195 1 98.12 95 ALA A N 1
ATOM 709 C CA . ALA A 1 95 ? 16.391 2.328 -7.941 1 98.12 95 ALA A CA 1
ATOM 710 C C . ALA A 1 95 ? 16.719 0.897 -7.535 1 98.12 95 ALA A C 1
ATOM 712 O O . ALA A 1 95 ? 17.062 0.066 -8.383 1 98.12 95 ALA A O 1
ATOM 713 N N . ILE A 1 96 ? 16.672 0.611 -6.266 1 98.44 96 ILE A N 1
ATOM 714 C CA . ILE A 1 96 ? 16.938 -0.741 -5.785 1 98.44 96 ILE A CA 1
ATOM 715 C C . ILE A 1 96 ? 15.906 -1.705 -6.363 1 98.44 96 ILE A C 1
ATOM 717 O O . ILE A 1 96 ? 16.25 -2.801 -6.809 1 98.44 96 ILE A O 1
ATOM 721 N N . VAL A 1 97 ? 14.648 -1.295 -6.398 1 98.38 97 VAL A N 1
ATOM 722 C CA . VAL A 1 97 ? 13.594 -2.158 -6.926 1 98.38 97 VAL A CA 1
ATOM 723 C C . VAL A 1 97 ? 13.844 -2.426 -8.414 1 98.38 97 VAL A C 1
ATOM 725 O O . VAL A 1 97 ? 13.859 -3.578 -8.844 1 98.38 97 VAL A O 1
ATOM 728 N N . ILE A 1 98 ? 14.141 -1.426 -9.141 1 98 98 ILE A N 1
ATOM 729 C CA . ILE A 1 98 ? 14.234 -1.521 -10.594 1 98 98 ILE A CA 1
ATOM 730 C C . ILE A 1 98 ? 15.547 -2.199 -10.984 1 98 98 ILE A C 1
ATOM 732 O O . ILE A 1 98 ? 15.594 -2.965 -11.945 1 98 98 ILE A O 1
ATOM 736 N N . ALA A 1 99 ? 16.562 -1.956 -10.258 1 98 99 ALA A N 1
ATOM 737 C CA . ALA A 1 99 ? 17.891 -2.402 -10.68 1 98 99 ALA A CA 1
ATOM 738 C C . ALA A 1 99 ? 18.25 -3.732 -10.023 1 98 99 ALA A C 1
ATOM 740 O O . ALA A 1 99 ? 19.172 -4.422 -10.484 1 98 99 ALA A O 1
ATOM 741 N N . VAL A 1 100 ? 17.625 -4.074 -8.992 1 98.06 100 VAL A N 1
ATOM 742 C CA . VAL A 1 100 ? 18.016 -5.289 -8.297 1 98.06 100 VAL A CA 1
ATOM 743 C C . VAL A 1 100 ? 16.859 -6.285 -8.281 1 98.06 100 VAL A C 1
ATOM 745 O O . VAL A 1 100 ? 16.969 -7.375 -8.844 1 98.06 100 VAL A O 1
ATOM 748 N N . ILE A 1 101 ? 15.742 -5.902 -7.766 1 98.06 101 ILE A N 1
ATOM 749 C CA . ILE A 1 101 ? 14.648 -6.832 -7.531 1 98.06 101 ILE A CA 1
ATOM 750 C C . ILE A 1 101 ? 14.047 -7.27 -8.867 1 98.06 101 ILE A C 1
ATOM 752 O O . ILE A 1 101 ? 13.914 -8.461 -9.133 1 98.06 101 ILE A O 1
ATOM 756 N N . VAL A 1 102 ? 13.781 -6.316 -9.719 1 97.69 102 VAL A N 1
ATOM 757 C CA . VAL A 1 102 ? 13.117 -6.602 -10.984 1 97.69 102 VAL A CA 1
ATOM 758 C C . VAL A 1 102 ? 13.992 -7.508 -11.844 1 97.69 102 VAL A C 1
ATOM 760 O O . VAL A 1 102 ? 13.539 -8.555 -12.312 1 97.69 102 VAL A O 1
ATOM 763 N N . PRO A 1 103 ? 15.258 -7.207 -12 1 97.81 103 PRO A N 1
ATOM 764 C CA . PRO A 1 103 ? 16.078 -8.094 -12.836 1 97.81 103 PRO A CA 1
ATOM 765 C C . PRO A 1 103 ? 16.25 -9.484 -12.219 1 97.81 103 PRO A C 1
ATOM 767 O O . PRO A 1 103 ? 16.344 -10.477 -12.945 1 97.81 103 PRO A O 1
ATOM 770 N N . CYS A 1 104 ? 16.281 -9.531 -10.906 1 97.25 104 CYS A N 1
ATOM 771 C CA . CYS A 1 104 ? 16.375 -10.836 -10.25 1 97.25 104 CYS A CA 1
ATOM 772 C C . CYS A 1 104 ? 15.117 -11.656 -10.508 1 97.25 104 CYS A C 1
ATOM 774 O O . CYS A 1 104 ? 15.195 -12.859 -10.773 1 97.25 104 CYS A O 1
ATOM 776 N N . LEU A 1 105 ? 14.016 -11.008 -10.508 1 97.12 105 LEU A N 1
ATOM 777 C CA . LEU A 1 105 ? 12.758 -11.695 -10.758 1 97.12 105 LEU A CA 1
ATOM 778 C C . LEU A 1 105 ? 12.656 -12.133 -12.219 1 97.12 105 LEU A C 1
ATOM 780 O O . LEU A 1 105 ? 12.172 -13.227 -12.516 1 97.12 105 LEU A O 1
ATOM 784 N N . ASP A 1 106 ? 13.086 -11.32 -13.062 1 97.44 106 ASP A N 1
ATOM 785 C CA . ASP A 1 106 ? 13.078 -11.672 -14.484 1 97.44 106 ASP A CA 1
ATOM 786 C C . ASP A 1 106 ? 14 -12.852 -14.766 1 97.44 106 ASP A C 1
ATOM 788 O O . ASP A 1 106 ? 13.641 -13.766 -15.508 1 97.44 106 ASP A O 1
ATOM 792 N N . LYS A 1 107 ? 15.141 -12.805 -14.172 1 97.62 107 LYS A N 1
ATOM 793 C CA . LYS A 1 107 ? 16.062 -13.93 -14.305 1 97.62 107 LYS A CA 1
ATOM 794 C C . LYS A 1 107 ? 15.461 -15.203 -13.727 1 97.62 107 LYS A C 1
ATOM 796 O O . LYS A 1 107 ? 15.594 -16.281 -14.305 1 97.62 107 LYS A O 1
ATOM 801 N N . ALA A 1 108 ? 14.828 -15.094 -12.633 1 97 108 ALA A N 1
ATOM 802 C CA . ALA A 1 108 ? 14.188 -16.25 -11.992 1 97 108 ALA A CA 1
ATOM 803 C C . ALA A 1 108 ? 13.117 -16.844 -12.898 1 97 108 ALA A C 1
ATOM 805 O O . ALA A 1 108 ? 12.984 -18.062 -12.992 1 97 108 ALA A O 1
ATOM 806 N N . THR A 1 109 ? 12.359 -15.953 -13.508 1 96.12 109 THR A N 1
ATOM 807 C CA . THR A 1 109 ? 11.312 -16.391 -14.422 1 96.12 109 THR A CA 1
ATOM 808 C C . THR A 1 109 ? 11.891 -17.266 -15.531 1 96.12 109 THR A C 1
ATOM 810 O O . THR A 1 109 ? 11.352 -18.344 -15.836 1 96.12 109 THR A O 1
ATOM 813 N N . VAL A 1 110 ? 12.984 -16.875 -16.031 1 96.44 110 VAL A N 1
ATOM 814 C CA . VAL A 1 110 ? 13.641 -17.609 -17.109 1 96.44 110 VAL A CA 1
ATOM 815 C C . VAL A 1 110 ? 14.195 -18.922 -16.562 1 96.44 110 VAL A C 1
ATOM 817 O O . VAL A 1 110 ? 14.023 -19.969 -17.188 1 96.44 110 VAL A O 1
ATOM 820 N N . MET A 1 111 ? 14.805 -18.875 -15.453 1 96.56 111 MET A N 1
ATOM 821 C CA . MET A 1 111 ? 15.383 -20.062 -14.844 1 96.56 111 MET A CA 1
ATOM 822 C C . MET A 1 111 ? 14.305 -21.125 -14.586 1 96.56 111 MET A C 1
ATOM 824 O O . MET A 1 111 ? 14.469 -22.281 -14.945 1 96.56 111 MET A O 1
ATOM 828 N N . ILE A 1 112 ? 13.266 -20.703 -13.984 1 95.44 112 ILE A N 1
ATOM 829 C CA . ILE A 1 112 ? 12.18 -21.609 -13.641 1 95.44 112 ILE A CA 1
ATOM 830 C C . ILE A 1 112 ? 11.602 -22.219 -14.914 1 95.44 112 ILE A C 1
ATOM 832 O O . ILE A 1 112 ? 11.312 -23.422 -14.953 1 95.44 112 ILE A O 1
ATOM 836 N N . GLY A 1 113 ? 11.398 -21.359 -15.906 1 94.5 113 GLY A N 1
ATOM 837 C CA . GLY A 1 113 ? 10.906 -21.844 -17.188 1 94.5 113 GLY A CA 1
ATOM 838 C C . GLY A 1 113 ? 11.773 -22.922 -17.797 1 94.5 113 GLY A C 1
ATOM 839 O O . GLY A 1 113 ? 11.289 -23.766 -18.547 1 94.5 113 GLY A O 1
ATOM 840 N N . LYS A 1 114 ? 13.055 -22.938 -17.438 1 96.31 114 LYS A N 1
ATOM 841 C CA . LYS A 1 114 ? 14 -23.906 -17.969 1 96.31 114 LYS A CA 1
ATOM 842 C C . LYS A 1 114 ? 14.172 -25.078 -17 1 96.31 114 LYS A C 1
ATOM 844 O O . LYS A 1 114 ? 15.047 -25.938 -17.203 1 96.31 114 LYS A O 1
ATOM 849 N N . GLY A 1 115 ? 13.5 -25.062 -15.93 1 95.38 115 GLY A N 1
ATOM 850 C CA . GLY A 1 115 ? 13.547 -26.156 -14.977 1 95.38 115 GLY A CA 1
ATOM 851 C C . GLY A 1 115 ? 14.633 -25.984 -13.93 1 95.38 115 GLY A C 1
ATOM 852 O O . GLY A 1 115 ? 14.945 -26.922 -13.195 1 95.38 115 GLY A O 1
ATOM 853 N N . ALA A 1 116 ? 15.227 -24.766 -13.898 1 95.06 116 ALA A N 1
ATOM 854 C CA . ALA A 1 116 ? 16.281 -24.5 -12.93 1 95.06 116 ALA A CA 1
ATOM 855 C C . ALA A 1 116 ? 15.719 -23.812 -11.688 1 95.06 116 ALA A C 1
ATOM 857 O O . ALA A 1 116 ? 14.68 -23.141 -11.75 1 95.06 116 ALA A O 1
ATOM 858 N N . SER A 1 117 ? 16.453 -24.047 -10.617 1 94.44 117 SER A N 1
ATOM 859 C CA . SER A 1 117 ? 16.016 -23.453 -9.359 1 94.44 117 SER A CA 1
ATOM 860 C C . SER A 1 117 ? 16.531 -22.016 -9.219 1 94.44 117 SER A C 1
ATOM 862 O O . SER A 1 117 ? 17.703 -21.75 -9.453 1 94.44 117 SER A O 1
ATOM 864 N N . PRO A 1 118 ? 15.617 -21.109 -8.781 1 94.38 118 PRO A N 1
ATOM 865 C CA . PRO A 1 118 ? 16.047 -19.719 -8.57 1 94.38 118 PRO A CA 1
ATOM 866 C C . PRO A 1 118 ? 16.5 -19.453 -7.141 1 94.38 118 PRO A C 1
ATOM 868 O O . PRO A 1 118 ? 16.625 -18.297 -6.734 1 94.38 118 PRO A O 1
ATOM 871 N N . SER A 1 119 ? 16.812 -20.422 -6.395 1 93.19 119 SER A N 1
ATOM 872 C CA . SER A 1 119 ? 17.109 -20.328 -4.969 1 93.19 119 SER A CA 1
ATOM 873 C C . SER A 1 119 ? 18.312 -19.422 -4.723 1 93.19 119 SER A C 1
ATOM 875 O O . SER A 1 119 ? 18.391 -18.75 -3.688 1 93.19 119 SER A O 1
ATOM 877 N N . ALA A 1 120 ? 19.172 -19.359 -5.645 1 93.75 120 ALA A N 1
ATOM 878 C CA . ALA A 1 120 ? 20.406 -18.578 -5.492 1 93.75 120 ALA A CA 1
ATOM 879 C C . ALA A 1 120 ? 20.094 -17.078 -5.449 1 93.75 120 ALA A C 1
ATOM 881 O O . ALA A 1 120 ? 20.891 -16.281 -4.965 1 93.75 120 ALA A O 1
ATOM 882 N N . LEU A 1 121 ? 18.922 -16.688 -5.914 1 96.56 121 LEU A N 1
ATOM 883 C CA . LEU A 1 121 ? 18.547 -15.281 -6.008 1 96.56 121 LEU A CA 1
ATOM 884 C C . LEU A 1 121 ? 17.766 -14.844 -4.777 1 96.56 121 LEU A C 1
ATOM 886 O O . LEU A 1 121 ? 17.609 -13.648 -4.527 1 96.56 121 LEU A O 1
ATOM 890 N N . THR A 1 122 ? 17.328 -15.75 -3.982 1 96.62 122 THR A N 1
ATOM 891 C CA . THR A 1 122 ? 16.375 -15.5 -2.906 1 96.62 122 THR A CA 1
ATOM 892 C C . THR A 1 122 ? 16.984 -14.57 -1.856 1 96.62 122 THR A C 1
ATOM 894 O O . THR A 1 122 ? 16.344 -13.625 -1.406 1 96.62 122 THR A O 1
ATOM 897 N N . GLY A 1 123 ? 18.188 -14.797 -1.453 1 97.31 123 GLY A N 1
ATOM 898 C CA . GLY A 1 123 ? 18.828 -13.984 -0.441 1 97.31 123 GLY A CA 1
ATOM 899 C C . GLY A 1 123 ? 18.984 -12.523 -0.847 1 97.31 123 GLY A C 1
ATOM 900 O O . GLY A 1 123 ? 18.703 -11.625 -0.055 1 97.31 123 GLY A O 1
ATOM 901 N N . ARG A 1 124 ? 19.422 -12.328 -2.035 1 97.69 124 ARG A N 1
ATOM 902 C CA . ARG A 1 124 ? 19.625 -10.984 -2.564 1 97.69 124 ARG A CA 1
ATOM 903 C C . ARG A 1 124 ? 18.312 -10.219 -2.625 1 97.69 124 ARG A C 1
ATOM 905 O O . ARG A 1 124 ? 18.234 -9.055 -2.23 1 97.69 124 ARG A O 1
ATOM 912 N N . VAL A 1 125 ? 17.312 -10.867 -3.084 1 97.69 125 VAL A N 1
ATOM 913 C CA . VAL A 1 125 ? 16 -10.25 -3.23 1 97.69 125 VAL A CA 1
ATOM 914 C C . VAL A 1 125 ? 15.414 -9.945 -1.854 1 97.69 125 VAL A C 1
ATOM 916 O O . VAL A 1 125 ? 14.836 -8.883 -1.639 1 97.69 125 VAL A O 1
ATOM 919 N N . ALA A 1 126 ? 15.633 -10.852 -0.926 1 97.69 126 ALA A N 1
ATOM 920 C CA . ALA A 1 126 ? 15.141 -10.648 0.434 1 97.69 126 ALA A CA 1
ATOM 921 C C . ALA A 1 126 ? 15.812 -9.445 1.083 1 97.69 126 ALA A C 1
ATOM 923 O O . ALA A 1 126 ? 15.148 -8.609 1.696 1 97.69 126 ALA A O 1
ATOM 924 N N . ALA A 1 127 ? 17.094 -9.383 0.92 1 98.31 127 ALA A N 1
ATOM 925 C CA . ALA A 1 127 ? 17.859 -8.273 1.495 1 98.31 127 ALA A CA 1
ATOM 926 C C . ALA A 1 127 ? 17.438 -6.941 0.869 1 98.31 127 ALA A C 1
ATOM 928 O O . ALA A 1 127 ? 17.234 -5.953 1.575 1 98.31 127 ALA A O 1
ATOM 929 N N . ALA A 1 128 ? 17.312 -6.918 -0.398 1 98.38 128 ALA A N 1
ATOM 930 C CA . ALA A 1 128 ? 16.906 -5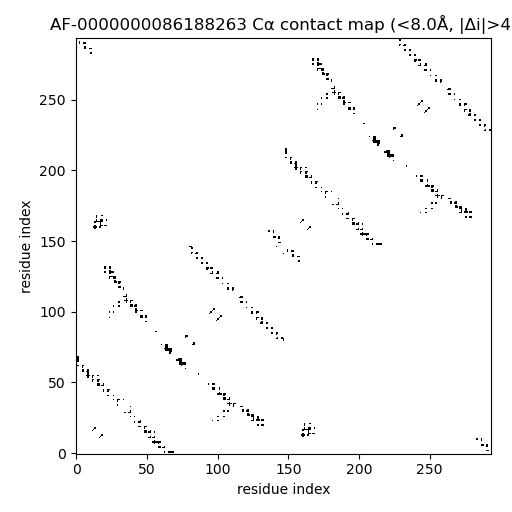.707 -1.108 1 98.38 128 ALA A CA 1
ATOM 931 C C . ALA A 1 128 ? 15.516 -5.262 -0.678 1 98.38 128 ALA A C 1
ATOM 933 O O . ALA A 1 128 ? 15.273 -4.07 -0.47 1 98.38 128 ALA A O 1
ATOM 934 N N . GLY A 1 129 ? 14.664 -6.242 -0.543 1 98.25 129 GLY A N 1
ATOM 935 C CA . GLY A 1 129 ? 13.32 -5.926 -0.088 1 98.25 129 GLY A CA 1
ATOM 936 C C . GLY A 1 129 ? 13.289 -5.305 1.295 1 98.25 129 GLY A C 1
ATOM 937 O O . GLY A 1 129 ? 12.562 -4.336 1.53 1 98.25 129 GLY A O 1
ATOM 938 N N . GLY A 1 130 ? 14.039 -5.863 2.203 1 98.25 130 GLY A N 1
ATOM 939 C CA . GLY A 1 130 ? 14.141 -5.301 3.541 1 98.25 130 GLY A CA 1
ATOM 940 C C . GLY A 1 130 ? 14.68 -3.881 3.549 1 98.25 130 GLY A C 1
ATOM 941 O O . GLY A 1 130 ? 14.172 -3.027 4.281 1 98.25 130 GLY A O 1
ATOM 942 N N . VAL A 1 131 ? 15.641 -3.654 2.75 1 98.56 131 VAL A N 1
ATOM 943 C CA . VAL A 1 131 ? 16.234 -2.326 2.656 1 98.56 131 VAL A CA 1
ATOM 944 C C . VAL A 1 131 ? 15.203 -1.333 2.125 1 98.56 131 VAL A C 1
ATOM 946 O O . VAL A 1 131 ? 15.086 -0.218 2.641 1 98.56 131 VAL A O 1
ATOM 949 N N . VAL A 1 132 ? 14.477 -1.763 1.121 1 98.38 132 VAL A N 1
ATOM 950 C CA . VAL A 1 132 ? 13.453 -0.904 0.536 1 98.38 132 VAL A CA 1
ATOM 951 C C . VAL A 1 132 ? 12.422 -0.536 1.598 1 98.38 132 VAL A C 1
ATOM 953 O O . VAL A 1 132 ? 12.039 0.631 1.727 1 98.38 132 VAL A O 1
ATOM 956 N N . ALA A 1 133 ? 11.984 -1.503 2.375 1 98.56 133 ALA A N 1
ATOM 957 C CA . ALA A 1 133 ? 11.023 -1.245 3.445 1 98.56 133 ALA A CA 1
ATOM 958 C C . ALA A 1 133 ? 11.578 -0.232 4.445 1 98.56 133 ALA A C 1
ATOM 960 O O . ALA A 1 133 ? 10.883 0.71 4.828 1 98.56 133 ALA A O 1
ATOM 961 N N . LEU A 1 134 ? 12.789 -0.344 4.812 1 98.56 134 LEU A N 1
ATOM 962 C CA . LEU A 1 134 ? 13.422 0.54 5.789 1 98.56 134 LEU A CA 1
ATOM 963 C C . LEU A 1 134 ? 13.562 1.952 5.234 1 98.56 134 LEU A C 1
ATOM 965 O O . LEU A 1 134 ? 13.391 2.932 5.965 1 98.56 134 LEU A O 1
ATOM 969 N N . LEU A 1 135 ? 13.906 1.99 4 1 98.38 135 LEU A N 1
ATOM 970 C CA . LEU A 1 135 ? 14.062 3.295 3.367 1 98.38 135 LEU A CA 1
ATOM 971 C C . LEU A 1 135 ? 12.742 4.059 3.371 1 98.38 135 LEU A C 1
ATOM 973 O O . LEU A 1 135 ? 12.711 5.258 3.672 1 98.38 135 LEU A O 1
ATOM 977 N N . PHE A 1 136 ? 11.648 3.393 3.072 1 98.38 136 PHE A N 1
ATOM 978 C CA . PHE A 1 136 ? 10.367 4.094 3.02 1 98.38 136 PHE A CA 1
ATOM 979 C C . PHE A 1 136 ? 9.891 4.449 4.422 1 98.38 136 PHE A C 1
ATOM 981 O O . PHE A 1 136 ? 9.234 5.473 4.613 1 98.38 136 PHE A O 1
ATOM 988 N N . ILE A 1 137 ? 10.219 3.637 5.43 1 98.25 137 ILE A N 1
ATOM 989 C CA . ILE A 1 137 ? 9.945 4.016 6.812 1 98.25 137 ILE A CA 1
ATOM 990 C C . ILE A 1 137 ? 10.703 5.297 7.152 1 98.25 137 ILE A C 1
ATOM 992 O O . ILE A 1 137 ? 10.148 6.211 7.77 1 98.25 137 ILE A O 1
ATOM 996 N N . ALA A 1 138 ? 11.953 5.383 6.742 1 97.81 138 ALA A N 1
ATOM 997 C CA . ALA A 1 138 ? 12.781 6.566 6.973 1 97.81 138 ALA A CA 1
ATOM 998 C C . ALA A 1 138 ? 12.195 7.785 6.266 1 97.81 138 ALA A C 1
ATOM 1000 O O . ALA A 1 138 ? 12.211 8.898 6.809 1 97.81 138 ALA A O 1
ATOM 1001 N N . VAL A 1 139 ? 11.711 7.586 5.055 1 97.06 139 VAL A N 1
ATOM 1002 C CA . VAL A 1 139 ? 11.109 8.688 4.309 1 97.06 139 VAL A CA 1
ATOM 1003 C C . VAL A 1 139 ? 9.914 9.242 5.078 1 97.06 139 VAL A C 1
ATOM 1005 O O . VAL A 1 139 ? 9.781 10.461 5.227 1 97.06 139 VAL A O 1
ATOM 1008 N N . VAL A 1 140 ? 9.078 8.383 5.598 1 97.06 140 VAL A N 1
ATOM 1009 C CA . VAL A 1 140 ? 7.898 8.805 6.348 1 97.06 140 VAL A CA 1
ATOM 1010 C C . VAL A 1 140 ? 8.32 9.57 7.598 1 97.06 140 VAL A C 1
ATOM 1012 O O . VAL A 1 140 ? 7.785 10.641 7.895 1 97.06 140 VAL A O 1
ATOM 1015 N N . ALA A 1 141 ? 9.305 9.016 8.289 1 95.81 141 ALA A N 1
ATOM 1016 C CA . ALA A 1 141 ? 9.805 9.672 9.492 1 95.81 141 ALA A CA 1
ATOM 1017 C C . ALA A 1 141 ? 10.344 11.062 9.18 1 95.81 141 ALA A C 1
ATOM 1019 O O . ALA A 1 141 ? 10.055 12.023 9.898 1 95.81 141 ALA A O 1
ATOM 1020 N N . LEU A 1 142 ? 11.086 11.18 8.148 1 93.38 142 LEU A N 1
ATOM 1021 C CA . LEU A 1 142 ? 11.68 12.453 7.754 1 93.38 142 LEU A CA 1
ATOM 1022 C C . LEU A 1 142 ? 10.594 13.477 7.418 1 93.38 142 LEU A C 1
ATOM 1024 O O . LEU A 1 142 ? 10.703 14.648 7.785 1 93.38 142 LEU A O 1
ATOM 1028 N N . MET A 1 143 ? 9.586 13.078 6.758 1 91.94 143 MET A N 1
ATOM 1029 C CA . MET A 1 143 ? 8.523 13.977 6.328 1 91.94 143 MET A CA 1
ATOM 1030 C C . MET A 1 143 ? 7.699 14.461 7.52 1 91.94 143 MET A C 1
ATOM 1032 O O . MET A 1 143 ? 7.133 15.555 7.488 1 91.94 143 MET A O 1
ATOM 1036 N N . VAL A 1 144 ? 7.602 13.617 8.5 1 91.12 144 VAL A N 1
ATOM 1037 C CA . VAL A 1 144 ? 6.828 13.984 9.688 1 91.12 144 VAL A CA 1
ATOM 1038 C C . VAL A 1 144 ? 7.652 14.898 10.586 1 91.12 144 VAL A C 1
ATOM 1040 O O . VAL A 1 144 ? 7.148 15.906 11.086 1 91.12 144 VAL A O 1
ATOM 1043 N N . TYR A 1 145 ? 8.93 14.57 10.828 1 90.38 145 TYR A N 1
ATOM 1044 C CA . TYR A 1 145 ? 9.766 15.328 11.75 1 90.38 145 TYR A CA 1
ATOM 1045 C C . TYR A 1 145 ? 10.273 16.609 11.109 1 90.38 145 TYR A C 1
ATOM 1047 O O . TYR A 1 145 ? 10.562 17.594 11.805 1 90.38 145 TYR A O 1
ATOM 1055 N N . GLN A 1 146 ? 10.359 16.578 9.828 1 85.88 146 GLN A N 1
ATOM 1056 C CA . GLN A 1 146 ? 10.797 17.75 9.094 1 85.88 146 GLN A CA 1
ATOM 1057 C C . GLN A 1 146 ? 11.922 18.469 9.82 1 85.88 146 GLN A C 1
ATOM 1059 O O . GLN A 1 146 ? 11.773 19.625 10.219 1 85.88 146 GLN A O 1
ATOM 1064 N N . PRO A 1 147 ? 12.992 17.766 10.062 1 80.12 147 PRO A N 1
ATOM 1065 C CA . PRO A 1 147 ? 14.078 18.375 10.828 1 80.12 147 PRO A CA 1
ATOM 1066 C C . PRO A 1 147 ? 14.75 19.531 10.078 1 80.12 147 PRO A C 1
ATOM 1068 O O . PRO A 1 147 ? 14.734 19.547 8.844 1 80.12 147 PRO A O 1
ATOM 1071 N N . MET B 1 1 ? 6.207 13.055 21.531 1 80.38 1 MET B N 1
ATOM 1072 C CA . MET B 1 1 ? 5.273 11.93 21.547 1 80.38 1 MET B CA 1
ATOM 1073 C C . MET B 1 1 ? 4.332 11.977 20.359 1 80.38 1 MET B C 1
ATOM 1075 O O . MET B 1 1 ? 4.172 10.977 19.656 1 80.38 1 MET B O 1
ATOM 1079 N N . TYR B 1 2 ? 3.859 13.078 19.938 1 84.38 2 TYR B N 1
ATOM 1080 C CA . TYR B 1 2 ? 2.908 13.227 18.844 1 84.38 2 TYR B CA 1
ATOM 1081 C C . TYR B 1 2 ? 3.545 12.844 17.516 1 84.38 2 TYR B C 1
ATOM 1083 O O . TYR B 1 2 ? 2.963 12.094 16.734 1 84.38 2 TYR B O 1
ATOM 1091 N N . LYS B 1 3 ? 4.738 13.281 17.266 1 89.69 3 LYS B N 1
ATOM 1092 C CA . LYS B 1 3 ? 5.395 13.016 15.992 1 89.69 3 LYS B CA 1
ATOM 1093 C C . LYS B 1 3 ? 5.691 11.531 15.82 1 89.69 3 LYS B C 1
ATOM 1095 O O . LYS B 1 3 ? 5.629 11 14.711 1 89.69 3 LYS B O 1
ATOM 1100 N N . LEU B 1 4 ? 6.062 10.914 16.859 1 92.38 4 LEU B N 1
ATOM 1101 C CA . LEU B 1 4 ? 6.312 9.484 16.797 1 92.38 4 LEU B CA 1
ATOM 1102 C C . LEU B 1 4 ? 5.035 8.719 16.484 1 92.38 4 LEU B C 1
ATOM 1104 O O . LEU B 1 4 ? 5.043 7.809 15.648 1 92.38 4 LEU B O 1
ATOM 1108 N N . LEU B 1 5 ? 3.908 9.109 17.141 1 92.12 5 LEU B N 1
ATOM 1109 C CA . LEU B 1 5 ? 2.633 8.445 16.891 1 92.12 5 LEU B CA 1
ATOM 1110 C C . LEU B 1 5 ? 2.162 8.68 15.469 1 92.12 5 LEU B C 1
ATOM 1112 O O . LEU B 1 5 ? 1.607 7.777 14.836 1 92.12 5 LEU B O 1
ATOM 1116 N N . LEU B 1 6 ? 2.336 9.859 15.023 1 93.25 6 LEU B N 1
ATOM 1117 C CA . LEU B 1 6 ? 1.969 10.172 13.641 1 93.25 6 LEU B CA 1
ATOM 1118 C C . LEU B 1 6 ? 2.795 9.352 12.656 1 93.25 6 LEU B C 1
ATOM 1120 O O . LEU B 1 6 ? 2.26 8.828 11.68 1 93.25 6 LEU B O 1
ATOM 1124 N N . THR B 1 7 ? 4.098 9.234 12.906 1 95.69 7 THR B N 1
ATOM 1125 C CA . THR B 1 7 ? 4.965 8.43 12.055 1 95.69 7 THR B CA 1
ATOM 1126 C C . THR B 1 7 ? 4.504 6.977 12.039 1 95.69 7 THR B C 1
ATOM 1128 O O . THR B 1 7 ? 4.359 6.379 10.969 1 95.69 7 THR B O 1
ATOM 1131 N N . LEU B 1 8 ? 4.25 6.512 13.211 1 96.5 8 LEU B N 1
ATOM 1132 C CA . LEU B 1 8 ? 3.814 5.121 13.312 1 96.5 8 LEU B CA 1
ATOM 1133 C C . LEU B 1 8 ? 2.477 4.918 12.609 1 96.5 8 LEU B C 1
ATOM 1135 O O . LEU B 1 8 ? 2.271 3.904 11.938 1 96.5 8 LEU B O 1
ATOM 1139 N N . HIS B 1 9 ? 1.545 5.82 12.781 1 95.88 9 HIS B N 1
ATOM 1140 C CA . HIS B 1 9 ? 0.244 5.758 12.125 1 95.88 9 HIS B CA 1
ATOM 1141 C C . HIS B 1 9 ? 0.392 5.75 10.609 1 95.88 9 HIS B C 1
ATOM 1143 O O . HIS B 1 9 ? -0.188 4.898 9.93 1 95.88 9 HIS B O 1
ATOM 1149 N N . LEU B 1 10 ? 1.197 6.613 10.055 1 97.12 10 LEU B N 1
ATOM 1150 C CA . LEU B 1 10 ? 1.367 6.723 8.609 1 97.12 10 LEU B CA 1
ATOM 1151 C C . LEU B 1 10 ? 2.066 5.488 8.047 1 97.12 10 LEU B C 1
ATOM 1153 O O . LEU B 1 10 ? 1.706 5 6.977 1 97.12 10 LEU B O 1
ATOM 1157 N N . VAL B 1 11 ? 3.086 4.992 8.711 1 97.75 11 VAL B N 1
ATOM 1158 C CA . VAL B 1 11 ? 3.768 3.771 8.289 1 97.75 11 VAL B CA 1
ATOM 1159 C C . VAL B 1 11 ? 2.781 2.607 8.281 1 97.75 11 VAL B C 1
ATOM 1161 O O . VAL B 1 11 ? 2.729 1.84 7.312 1 97.75 11 VAL B O 1
ATOM 1164 N N . ALA B 1 12 ? 2.021 2.479 9.312 1 97.62 12 ALA B N 1
ATOM 1165 C CA . ALA B 1 12 ? 1.032 1.407 9.398 1 97.62 12 ALA B CA 1
ATOM 1166 C C . ALA B 1 12 ? 0.021 1.507 8.258 1 97.62 12 ALA B C 1
ATOM 1168 O O . ALA B 1 12 ? -0.354 0.495 7.66 1 97.62 12 ALA B O 1
ATOM 1169 N N . VAL B 1 13 ? -0.434 2.729 7.977 1 97.75 13 VAL B N 1
ATOM 1170 C CA . VAL B 1 13 ? -1.419 2.949 6.922 1 97.75 13 VAL B CA 1
ATOM 1171 C C . VAL B 1 13 ? -0.833 2.541 5.574 1 97.75 13 VAL B C 1
ATOM 1173 O O . VAL B 1 13 ? -1.451 1.777 4.828 1 97.75 13 VAL B O 1
ATOM 1176 N N . ILE B 1 14 ? 0.35 2.963 5.262 1 97.62 14 ILE B N 1
ATOM 1177 C CA . ILE B 1 14 ? 0.978 2.721 3.969 1 97.62 14 ILE B CA 1
ATOM 1178 C C . ILE B 1 14 ? 1.25 1.228 3.799 1 97.62 14 ILE B C 1
ATOM 1180 O O . ILE B 1 14 ? 0.935 0.648 2.758 1 97.62 14 ILE B O 1
ATOM 1184 N N . PHE B 1 15 ? 1.74 0.591 4.871 1 97.69 15 PHE B N 1
ATOM 1185 C CA . PHE B 1 15 ? 2.201 -0.789 4.773 1 97.69 15 PHE B CA 1
ATOM 1186 C C . PHE B 1 15 ? 1.032 -1.76 4.891 1 97.69 15 PHE B C 1
ATOM 1188 O O . PHE B 1 15 ? 1.159 -2.936 4.543 1 97.69 15 PHE B O 1
ATOM 1195 N N . SER B 1 16 ? -0.061 -1.323 5.328 1 97.25 16 SER B N 1
ATOM 1196 C CA . SER B 1 16 ? -1.169 -2.254 5.516 1 97.25 16 SER B CA 1
ATOM 1197 C C . SER B 1 16 ? -2.299 -1.972 4.531 1 97.25 16 SER B C 1
ATOM 1199 O O . SER B 1 16 ? -2.715 -2.859 3.783 1 97.25 16 SER B O 1
ATOM 1201 N N . ILE B 1 17 ? -2.717 -0.692 4.445 1 97.44 17 ILE B N 1
ATOM 1202 C CA . ILE B 1 17 ? -3.879 -0.338 3.639 1 97.44 17 ILE B CA 1
ATOM 1203 C C . ILE B 1 17 ? -3.514 -0.402 2.156 1 97.44 17 ILE B C 1
ATOM 1205 O O . ILE B 1 17 ? -4.324 -0.829 1.329 1 97.44 17 ILE B O 1
ATOM 1209 N N . GLY B 1 18 ? -2.326 0.031 1.805 1 97.31 18 GLY B N 1
ATOM 1210 C CA . GLY B 1 18 ? -1.89 -0.049 0.42 1 97.31 18 GLY B CA 1
ATOM 1211 C C . GLY B 1 18 ? -2.016 -1.443 -0.165 1 97.31 18 GLY B C 1
ATOM 1212 O O . GLY B 1 18 ? -2.744 -1.649 -1.139 1 97.31 18 GLY B O 1
ATOM 1213 N N . PRO B 1 19 ? -1.29 -2.352 0.448 1 97.06 19 PRO B N 1
ATOM 1214 C CA . PRO B 1 19 ? -1.411 -3.727 -0.043 1 97.06 19 PRO B CA 1
ATOM 1215 C C . PRO B 1 19 ? -2.838 -4.262 0.054 1 97.06 19 PRO B C 1
ATOM 1217 O O . PRO B 1 19 ? -3.27 -5.035 -0.805 1 97.06 19 PRO B O 1
ATOM 1220 N N . LEU B 1 20 ? -3.547 -3.889 1.11 1 96.94 20 LEU B N 1
ATOM 1221 C CA . LEU B 1 20 ? -4.926 -4.336 1.254 1 96.94 20 LEU B CA 1
ATOM 1222 C C . LEU B 1 20 ? -5.762 -3.912 0.051 1 96.94 20 LEU B C 1
ATOM 1224 O O . LEU B 1 20 ? -6.5 -4.723 -0.516 1 96.94 20 LEU B O 1
ATOM 1228 N N . VAL B 1 21 ? -5.652 -2.682 -0.338 1 97.06 21 VAL B N 1
ATOM 1229 C CA . VAL B 1 21 ? -6.402 -2.164 -1.479 1 97.06 21 VAL B CA 1
ATOM 1230 C C . VAL B 1 21 ? -5.938 -2.855 -2.758 1 97.06 21 VAL B C 1
ATOM 1232 O O . VAL B 1 21 ? -6.754 -3.189 -3.621 1 97.06 21 VAL B O 1
ATOM 1235 N N . HIS B 1 22 ? -4.672 -3.064 -2.846 1 95.56 22 HIS B N 1
ATOM 1236 C CA . HIS B 1 22 ? -4.156 -3.781 -4.008 1 95.56 22 HIS B CA 1
ATOM 1237 C C . HIS B 1 22 ? -4.801 -5.16 -4.133 1 95.56 22 HIS B C 1
ATOM 1239 O O . HIS B 1 22 ? -5.277 -5.531 -5.207 1 95.56 22 HIS B O 1
ATOM 1245 N N . PHE B 1 23 ? -4.836 -5.898 -3.064 1 94.94 23 PHE B N 1
ATOM 1246 C CA . PHE B 1 23 ? -5.398 -7.246 -3.109 1 94.94 23 PHE B CA 1
ATOM 1247 C C . PHE B 1 23 ? -6.895 -7.195 -3.396 1 94.94 23 PHE B C 1
ATOM 1249 O O . PHE B 1 23 ? -7.41 -8.016 -4.16 1 94.94 23 PHE B O 1
ATOM 1256 N N . ALA B 1 24 ? -7.492 -6.25 -2.82 1 95.88 24 ALA B N 1
ATOM 1257 C CA . ALA B 1 24 ? -8.938 -6.148 -3.008 1 95.88 24 ALA B CA 1
ATOM 1258 C C . ALA B 1 24 ? -9.281 -5.812 -4.457 1 95.88 24 ALA B C 1
ATOM 1260 O O . ALA B 1 24 ? -10.25 -6.332 -5.008 1 95.88 24 ALA B O 1
ATOM 1261 N N . THR B 1 25 ? -8.461 -4.977 -5.074 1 95.56 25 THR B N 1
ATOM 1262 C CA . THR B 1 25 ? -8.805 -4.492 -6.406 1 95.56 25 THR B CA 1
ATOM 1263 C C . THR B 1 25 ? -8.281 -5.445 -7.477 1 95.56 25 THR B C 1
ATOM 1265 O O . THR B 1 25 ? -8.758 -5.426 -8.617 1 95.56 25 THR B O 1
ATOM 1268 N N . THR B 1 26 ? -7.367 -6.344 -7.16 1 93.69 26 THR B N 1
ATOM 1269 C CA . THR B 1 26 ? -6.805 -7.234 -8.172 1 93.69 26 THR B CA 1
ATOM 1270 C C . THR B 1 26 ? -7.305 -8.664 -7.973 1 93.69 26 THR B C 1
ATOM 1272 O O . THR B 1 26 ? -7.012 -9.547 -8.781 1 93.69 26 THR B O 1
ATOM 1275 N N . ALA B 1 27 ? -8.07 -8.867 -6.957 1 95.12 27 ALA B N 1
ATOM 1276 C CA . ALA B 1 27 ? -8.562 -10.211 -6.652 1 95.12 27 ALA B CA 1
ATOM 1277 C C . ALA B 1 27 ? -9.336 -10.789 -7.832 1 95.12 27 ALA B C 1
ATOM 1279 O O . ALA B 1 27 ? -9.227 -11.984 -8.133 1 95.12 27 ALA B O 1
ATOM 1280 N N . ALA B 1 28 ? -10.031 -9.914 -8.5 1 94.81 28 ALA B N 1
ATOM 1281 C CA . ALA B 1 28 ? -10.844 -10.391 -9.617 1 94.81 28 ALA B CA 1
ATOM 1282 C C . ALA B 1 28 ? -9.961 -10.898 -10.75 1 94.81 28 ALA B C 1
ATOM 1284 O O . ALA B 1 28 ? -10.305 -11.883 -11.414 1 94.81 28 ALA B O 1
ATOM 1285 N N . ARG B 1 29 ? -8.891 -10.25 -10.922 1 91.38 29 ARG B N 1
ATOM 1286 C CA . ARG B 1 29 ? -7.941 -10.703 -11.938 1 91.38 29 ARG B CA 1
ATOM 1287 C C . ARG B 1 29 ? -7.383 -12.078 -11.586 1 91.38 29 ARG B C 1
ATOM 1289 O O . ARG B 1 29 ? -7.203 -12.922 -12.461 1 91.38 29 ARG B O 1
ATOM 1296 N N . GLY B 1 30 ? -7.109 -12.328 -10.336 1 88.94 30 GLY B N 1
ATOM 1297 C CA . GLY B 1 30 ? -6.656 -13.633 -9.875 1 88.94 30 GLY B CA 1
ATOM 1298 C C . GLY B 1 30 ? -7.676 -14.734 -10.102 1 88.94 30 GLY B C 1
ATOM 1299 O O . GLY B 1 30 ? -7.316 -15.859 -10.445 1 88.94 30 GLY B O 1
ATOM 1300 N N . LEU B 1 31 ? -8.859 -14.359 -9.977 1 93.81 31 LEU B N 1
ATOM 1301 C CA . LEU B 1 31 ? -9.93 -15.32 -10.211 1 93.81 31 LEU B CA 1
ATOM 1302 C C . LEU B 1 31 ? -9.977 -15.734 -11.68 1 93.81 31 LEU B C 1
ATOM 1304 O O . LEU B 1 31 ? -10.18 -16.906 -11.992 1 93.81 31 LEU B O 1
ATOM 1308 N N . ARG B 1 32 ? -9.727 -14.836 -12.508 1 91.75 32 ARG B N 1
ATOM 1309 C CA . ARG B 1 32 ? -9.789 -15.102 -13.945 1 91.75 32 ARG B CA 1
ATOM 1310 C C . ARG B 1 32 ? -8.664 -16.047 -14.375 1 91.75 32 ARG B C 1
ATOM 1312 O O . ARG B 1 32 ? -8.82 -16.797 -15.328 1 91.75 32 ARG B O 1
ATOM 1319 N N . ARG B 1 33 ? -7.656 -15.992 -13.641 1 88.75 33 ARG B N 1
ATOM 1320 C CA . ARG B 1 33 ? -6.52 -16.859 -13.945 1 88.75 33 ARG B CA 1
ATOM 1321 C C . ARG B 1 33 ? -6.797 -18.297 -13.531 1 88.75 33 ARG B C 1
ATOM 1323 O O . ARG B 1 33 ? -6.211 -19.234 -14.086 1 88.75 33 ARG B O 1
ATOM 1330 N N . GLY B 1 34 ? -7.57 -18.484 -12.555 1 91.12 34 GLY B N 1
ATOM 1331 C CA . GLY B 1 34 ? -8.023 -19.812 -12.18 1 91.12 34 GLY B CA 1
ATOM 1332 C C . GLY B 1 34 ? -6.945 -20.641 -11.5 1 91.12 34 GLY B C 1
ATOM 1333 O O . GLY B 1 34 ? -6.793 -21.828 -11.789 1 91.12 34 GLY B O 1
ATOM 1334 N N . ASP B 1 35 ? -6.117 -19.984 -10.711 1 89.12 35 ASP B N 1
ATOM 1335 C CA . ASP B 1 35 ? -5.094 -20.672 -9.938 1 89.12 35 ASP B CA 1
ATOM 1336 C C . ASP B 1 35 ? -5.469 -20.734 -8.453 1 89.12 35 ASP B C 1
ATOM 1338 O O . ASP B 1 35 ? -5.516 -19.688 -7.789 1 89.12 35 ASP B O 1
ATOM 1342 N N . ALA B 1 36 ? -5.648 -21.984 -8.008 1 92 36 ALA B N 1
ATOM 1343 C CA . ALA B 1 36 ? -6.137 -22.188 -6.645 1 92 36 ALA B CA 1
ATOM 1344 C C . ALA B 1 36 ? -5.121 -21.688 -5.621 1 92 36 ALA B C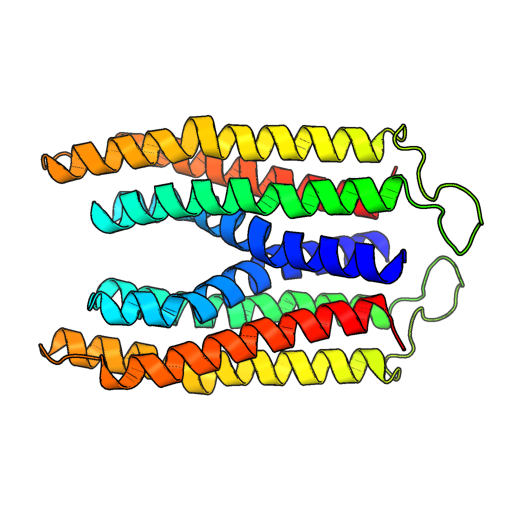 1
ATOM 1346 O O . ALA B 1 36 ? -5.496 -21.141 -4.574 1 92 36 ALA B O 1
ATOM 1347 N N . PHE B 1 37 ? -3.906 -21.875 -5.902 1 88.88 37 PHE B N 1
ATOM 1348 C CA . PHE B 1 37 ? -2.867 -21.422 -4.992 1 88.88 37 PHE B CA 1
ATOM 1349 C C . PHE B 1 37 ? -2.881 -19.891 -4.875 1 88.88 37 PHE B C 1
ATOM 1351 O O . PHE B 1 37 ? -2.791 -19.344 -3.775 1 88.88 37 PHE B O 1
ATOM 1358 N N . GLU B 1 38 ? -3.041 -19.219 -5.984 1 87.69 38 GLU B N 1
ATOM 1359 C CA . GLU B 1 38 ? -3.047 -17.766 -6.004 1 87.69 38 GLU B CA 1
ATOM 1360 C C . GLU B 1 38 ? -4.27 -17.219 -5.281 1 87.69 38 GLU B C 1
ATOM 1362 O O . GLU B 1 38 ? -4.172 -16.219 -4.551 1 87.69 38 GLU B O 1
ATOM 1367 N N . THR B 1 39 ? -5.359 -17.812 -5.508 1 93.5 39 THR B N 1
ATOM 1368 C CA . THR B 1 39 ? -6.578 -17.344 -4.867 1 93.5 39 THR B CA 1
ATOM 1369 C C . THR B 1 39 ? -6.504 -17.531 -3.354 1 93.5 39 THR B C 1
ATOM 1371 O O . THR B 1 39 ? -6.914 -16.656 -2.59 1 93.5 39 THR B O 1
ATOM 1374 N N . LYS B 1 40 ? -6 -18.641 -2.961 1 94.19 40 LYS B N 1
ATOM 1375 C CA . LYS B 1 40 ? -5.836 -18.906 -1.532 1 94.19 40 LYS B CA 1
ATOM 1376 C C . LYS B 1 40 ? -4.852 -17.922 -0.906 1 94.19 40 LYS B C 1
ATOM 1378 O O . LYS B 1 40 ? -5.098 -17.391 0.184 1 94.19 40 LYS B O 1
ATOM 1383 N N . ALA B 1 41 ? -3.807 -17.672 -1.619 1 91.81 41 ALA B N 1
ATOM 1384 C CA . ALA B 1 41 ? -2.807 -16.719 -1.135 1 91.81 41 ALA B CA 1
ATOM 1385 C C . ALA B 1 41 ? -3.393 -15.32 -1.023 1 91.81 41 ALA B C 1
ATOM 1387 O O . ALA B 1 41 ? -3.1 -14.586 -0.072 1 91.81 41 ALA B O 1
ATOM 1388 N N . ALA B 1 42 ? -4.172 -15 -2.012 1 93.5 42 ALA B N 1
ATOM 1389 C CA . ALA B 1 42 ? -4.816 -13.688 -1.992 1 93.5 42 ALA B CA 1
ATOM 1390 C C . ALA B 1 42 ? -5.762 -13.555 -0.802 1 93.5 42 ALA B C 1
ATOM 1392 O O . ALA B 1 42 ? -5.809 -12.516 -0.149 1 93.5 42 ALA B O 1
ATOM 1393 N N . SER B 1 43 ? -6.555 -14.562 -0.551 1 96.19 43 SER B N 1
ATOM 1394 C CA . SER B 1 43 ? -7.461 -14.578 0.591 1 96.19 43 SER B CA 1
ATOM 1395 C C . SER B 1 43 ? -6.703 -14.422 1.903 1 96.19 43 SER B C 1
ATOM 1397 O O . SER B 1 43 ? -7.078 -13.602 2.748 1 96.19 43 SER B O 1
ATOM 1399 N N . ARG B 1 44 ? -5.633 -15.07 2.037 1 95.56 44 ARG B N 1
ATOM 1400 C CA . ARG B 1 44 ? -4.824 -15.008 3.25 1 95.56 44 ARG B CA 1
ATOM 1401 C C . ARG B 1 44 ? -4.215 -13.617 3.43 1 95.56 44 ARG B C 1
ATOM 1403 O O . ARG B 1 44 ? -4.203 -13.078 4.539 1 95.56 44 ARG B O 1
ATOM 1410 N N . SER B 1 45 ? -3.707 -13.094 2.303 1 94.56 45 SER B N 1
ATOM 1411 C CA . SER B 1 45 ? -3.119 -11.758 2.352 1 94.56 45 SER B CA 1
ATOM 1412 C C . SER B 1 45 ? -4.164 -10.711 2.709 1 94.56 45 SER B C 1
ATOM 1414 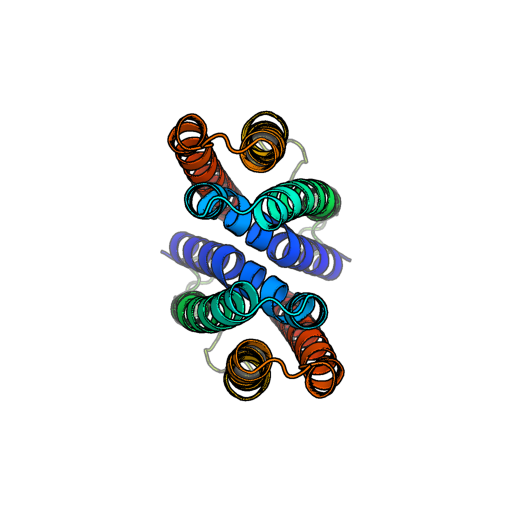O O . SER B 1 45 ? -3.895 -9.805 3.502 1 94.56 45 SER B O 1
ATOM 1416 N N . ALA B 1 46 ? -5.328 -10.812 2.158 1 95.88 46 ALA B N 1
ATOM 1417 C CA . ALA B 1 46 ? -6.406 -9.875 2.459 1 95.88 46 ALA B CA 1
ATOM 1418 C C . ALA B 1 46 ? -6.77 -9.914 3.941 1 95.88 46 ALA B C 1
ATOM 1420 O O . ALA B 1 46 ? -6.961 -8.867 4.566 1 95.88 46 ALA B O 1
ATOM 1421 N N . LYS B 1 47 ? -6.812 -11.055 4.52 1 96.62 47 LYS B N 1
ATOM 1422 C CA . LYS B 1 47 ? -7.09 -11.195 5.945 1 96.62 47 LYS B CA 1
ATOM 1423 C C . LYS B 1 47 ? -5.973 -10.594 6.789 1 96.62 47 LYS B C 1
ATOM 1425 O O . LYS B 1 47 ? -6.234 -9.852 7.742 1 96.62 47 LYS B O 1
ATOM 1430 N N . LEU B 1 48 ? -4.812 -10.898 6.348 1 96.44 48 LEU B N 1
ATOM 1431 C CA . LEU B 1 48 ? -3.645 -10.43 7.094 1 96.44 48 LEU B CA 1
ATOM 1432 C C . LEU B 1 48 ? -3.576 -8.906 7.102 1 96.44 48 LEU B C 1
ATOM 1434 O O . LEU B 1 48 ? -3.422 -8.297 8.164 1 96.44 48 LEU B O 1
ATOM 1438 N N . TYR B 1 49 ? -3.736 -8.383 5.949 1 96.88 49 TYR B N 1
ATOM 1439 C CA . TYR B 1 49 ? -3.574 -6.934 5.867 1 96.88 49 TYR B CA 1
ATOM 1440 C C . TYR B 1 49 ? -4.781 -6.215 6.461 1 96.88 49 TYR B C 1
ATOM 1442 O O . TYR B 1 49 ? -4.668 -5.074 6.918 1 96.88 49 TYR B O 1
ATOM 1450 N N . SER B 1 50 ? -5.934 -6.852 6.469 1 96.12 50 SER B N 1
ATOM 1451 C CA . SER B 1 50 ? -7.062 -6.324 7.23 1 96.12 50 SER B CA 1
ATOM 1452 C C . SER B 1 50 ? -6.746 -6.27 8.719 1 96.12 50 SER B C 1
ATOM 1454 O O . SER B 1 50 ? -7.039 -5.277 9.391 1 96.12 50 SER B O 1
ATOM 1456 N N . LEU B 1 51 ? -6.121 -7.273 9.227 1 95.69 51 LEU B N 1
ATOM 1457 C CA . LEU B 1 51 ? -5.738 -7.324 10.633 1 95.69 51 LEU B CA 1
ATOM 1458 C C . LEU B 1 51 ? -4.645 -6.305 10.93 1 95.69 51 LEU B C 1
ATOM 1460 O O . LEU B 1 51 ? -4.707 -5.598 11.938 1 95.69 51 LEU B O 1
ATOM 1464 N N . VAL B 1 52 ? -3.707 -6.211 10.055 1 95.5 52 VAL B N 1
ATOM 1465 C CA . VAL B 1 52 ? -2.584 -5.297 10.242 1 95.5 52 VAL B CA 1
ATOM 1466 C C . VAL B 1 52 ? -3.076 -3.854 10.195 1 95.5 52 VAL B C 1
ATOM 1468 O O . VAL B 1 52 ? -2.527 -2.98 10.867 1 95.5 52 VAL B O 1
ATOM 1471 N N . SER B 1 53 ? -4.133 -3.607 9.422 1 96.94 53 SER B N 1
ATOM 1472 C CA . SER B 1 53 ? -4.668 -2.256 9.305 1 96.94 53 SER B CA 1
ATOM 1473 C C . SER B 1 53 ? -5.227 -1.766 10.641 1 96.94 53 SER B C 1
ATOM 1475 O O . SER B 1 53 ? -5.43 -0.564 10.828 1 96.94 53 SER B O 1
ATOM 1477 N N . LEU B 1 54 ? -5.469 -2.668 11.586 1 95.56 54 LEU B N 1
ATOM 1478 C CA . LEU B 1 54 ? -5.879 -2.285 12.93 1 95.56 54 LEU B CA 1
ATOM 1479 C C . LEU B 1 54 ? -4.809 -1.438 13.609 1 95.56 54 LEU B C 1
ATOM 1481 O O . LEU B 1 54 ? -5.125 -0.562 14.422 1 95.56 54 LEU B O 1
ATOM 1485 N N . LEU B 1 55 ? -3.559 -1.693 13.312 1 95.75 55 LEU B N 1
ATOM 1486 C CA . LEU B 1 55 ? -2.473 -0.894 13.875 1 95.75 55 LEU B CA 1
ATOM 1487 C C . LEU B 1 55 ? -2.625 0.574 13.484 1 95.75 55 LEU B C 1
ATOM 1489 O O . LEU B 1 55 ? -2.365 1.464 14.297 1 95.75 55 LEU B O 1
ATOM 1493 N N . ALA B 1 56 ? -3.041 0.766 12.195 1 95.25 56 ALA B N 1
ATOM 1494 C CA . ALA B 1 56 ? -3.268 2.137 11.742 1 95.25 56 ALA B CA 1
ATOM 1495 C C . ALA B 1 56 ? -4.336 2.822 12.586 1 95.25 56 ALA B C 1
ATOM 1497 O O . ALA B 1 56 ? -4.195 3.994 12.945 1 95.25 56 ALA B O 1
ATOM 1498 N N . VAL B 1 57 ? -5.367 2.07 12.961 1 93.56 57 VAL B N 1
ATOM 1499 C CA . VAL B 1 57 ? -6.473 2.6 13.75 1 93.56 57 VAL B CA 1
ATOM 1500 C C . VAL B 1 57 ? -6 2.871 15.18 1 93.56 57 VAL B C 1
ATOM 1502 O O . VAL B 1 57 ? -6.277 3.936 15.734 1 93.56 57 VAL B O 1
ATOM 1505 N N . VAL B 1 58 ? -5.289 1.996 15.773 1 92.56 58 VAL B N 1
ATOM 1506 C CA . VAL B 1 58 ? -4.797 2.111 17.141 1 92.56 58 VAL B CA 1
ATOM 1507 C C . VAL B 1 58 ? -3.891 3.334 17.266 1 92.56 58 VAL B C 1
ATOM 1509 O O . VAL B 1 58 ? -4.062 4.156 18.172 1 92.56 58 VAL B O 1
ATOM 1512 N N . PHE B 1 59 ? -2.98 3.477 16.359 1 92.94 59 PHE B N 1
ATOM 1513 C CA . PHE B 1 59 ? -2.096 4.633 16.391 1 92.94 59 PHE B CA 1
ATOM 1514 C C . PHE B 1 59 ? -2.871 5.918 16.125 1 92.94 59 PHE B C 1
ATOM 1516 O O . PHE B 1 59 ? -2.551 6.969 16.688 1 92.94 59 PHE B O 1
ATOM 1523 N N . GLY B 1 60 ? -3.85 5.84 15.281 1 89.25 60 GLY B N 1
ATOM 1524 C CA . GLY B 1 60 ? -4.711 6.988 15.039 1 89.25 60 GLY B CA 1
ATOM 1525 C C . GLY B 1 60 ? -5.445 7.449 16.281 1 89.25 60 GLY B C 1
ATOM 1526 O O . GLY B 1 60 ? -5.551 8.656 16.531 1 89.25 60 GLY B O 1
ATOM 1527 N N . PHE B 1 61 ? -5.93 6.512 17.047 1 85.81 61 PHE B N 1
ATOM 1528 C CA . PHE B 1 61 ? -6.594 6.832 18.312 1 85.81 61 PHE B CA 1
ATOM 1529 C C . PHE B 1 61 ? -5.609 7.441 19.297 1 85.81 61 PHE B C 1
ATOM 1531 O O . PHE B 1 61 ? -5.969 8.344 20.062 1 85.81 61 PHE B O 1
ATOM 1538 N N . GLY B 1 62 ? -4.48 6.883 19.312 1 83.19 62 GLY B N 1
ATOM 1539 C CA . GLY B 1 62 ? -3.443 7.492 20.141 1 83.19 62 GLY B CA 1
ATOM 1540 C C . GLY B 1 62 ? -3.172 8.938 19.766 1 83.19 62 GLY B C 1
ATOM 1541 O O . GLY B 1 62 ? -2.924 9.766 20.656 1 83.19 62 GLY B O 1
ATOM 1542 N N . LEU B 1 63 ? -3.268 9.258 18.531 1 82.25 63 LEU B N 1
ATOM 1543 C CA . LEU B 1 63 ? -3.029 10.609 18.031 1 82.25 63 LEU B CA 1
ATOM 1544 C C . LEU B 1 63 ? -4.16 11.547 18.438 1 82.25 63 LEU B C 1
ATOM 1546 O O . LEU B 1 63 ? -3.91 12.68 18.859 1 82.25 63 LEU B O 1
ATOM 1550 N N . VAL B 1 64 ? -5.34 11.07 18.344 1 76.5 64 VAL B N 1
ATOM 1551 C CA . VAL B 1 64 ? -6.5 11.891 18.672 1 76.5 64 VAL B CA 1
ATOM 1552 C C . VAL B 1 64 ? -6.555 12.133 20.172 1 76.5 64 VAL B C 1
ATOM 1554 O O . VAL B 1 64 ? -6.996 13.195 20.625 1 76.5 64 VAL B O 1
ATOM 1557 N N . SER B 1 65 ? -6.141 11.219 20.906 1 75.19 65 SER B N 1
ATOM 1558 C CA . SER B 1 65 ? -6.16 11.336 22.359 1 75.19 65 SER B CA 1
ATOM 1559 C C . SER B 1 65 ? -4.945 12.109 22.875 1 75.19 65 SER B C 1
ATOM 1561 O O . SER B 1 65 ? -4.91 12.531 24.031 1 75.19 65 SER B O 1
ATOM 1563 N N . ALA B 1 66 ? -4.027 12.141 22.094 1 66.25 66 ALA B N 1
ATOM 1564 C CA . ALA B 1 66 ? -2.793 12.805 22.5 1 66.25 66 ALA B CA 1
ATOM 1565 C C . ALA B 1 66 ? -2.934 14.32 22.391 1 66.25 66 ALA B C 1
ATOM 1567 O O . ALA B 1 66 ? -3.73 14.828 21.609 1 66.25 66 ALA B O 1
ATOM 1568 N N . LYS B 1 67 ? -2.492 15.031 23.531 1 56.38 67 LYS B N 1
ATOM 1569 C CA . LYS B 1 67 ? -2.436 16.484 23.547 1 56.38 67 LYS B CA 1
ATOM 1570 C C . LYS B 1 67 ? -1.531 17.016 22.438 1 56.38 67 LYS B C 1
ATOM 1572 O O . LYS B 1 67 ? -0.448 16.484 22.203 1 56.38 67 LYS B O 1
ATOM 1577 N N . SER B 1 68 ? -2.176 17.734 21.469 1 52.44 68 SER B N 1
ATOM 1578 C CA . SER B 1 68 ? -1.317 18.328 20.453 1 52.44 68 SER B CA 1
ATOM 1579 C C . SER B 1 68 ? -0.196 19.156 21.094 1 52.44 68 SER B C 1
ATOM 1581 O O . SER B 1 68 ? -0.437 19.938 22 1 52.44 68 SER B O 1
ATOM 1583 N N . PRO B 1 69 ? 1.057 18.875 21.109 1 47.91 69 PRO B N 1
ATOM 1584 C CA . PRO B 1 69 ? 2.111 19.688 21.719 1 47.91 69 PRO B CA 1
ATOM 1585 C C . PRO B 1 69 ? 1.997 21.172 21.375 1 47.91 69 PRO B C 1
ATOM 1587 O O . PRO B 1 69 ? 2.568 22.016 22.062 1 47.91 69 PRO B O 1
ATOM 1590 N N . TYR B 1 70 ? 1.446 21.453 20.172 1 44.62 70 TYR B N 1
ATOM 1591 C CA . TYR B 1 70 ? 1.466 22.844 19.734 1 44.62 70 TYR B CA 1
ATOM 1592 C C . TYR B 1 70 ? 0.4 23.656 20.453 1 44.62 70 TYR B C 1
ATOM 1594 O O . TYR B 1 70 ? 0.631 24.812 20.812 1 44.62 70 TYR B O 1
ATOM 1602 N N . THR B 1 71 ? -0.756 23.141 20.625 1 46.47 71 THR B N 1
ATOM 1603 C CA . THR B 1 71 ? -1.787 23.969 21.234 1 46.47 71 THR B CA 1
ATOM 1604 C C . THR B 1 71 ? -2.062 23.531 22.672 1 46.47 71 THR B C 1
ATOM 1606 O O . THR B 1 71 ? -2.73 24.25 23.422 1 46.47 71 THR B O 1
ATOM 1609 N N . GLY B 1 72 ? -1.314 22.547 23.281 1 50.31 72 GLY B N 1
ATOM 1610 C CA . GLY B 1 72 ? -1.545 22.109 24.641 1 50.31 72 GLY B CA 1
ATOM 1611 C C . GLY B 1 72 ? -2.91 21.469 24.844 1 50.31 72 GLY B C 1
ATOM 1612 O O . GLY B 1 72 ? -3.283 21.141 25.969 1 50.31 72 GLY B O 1
ATOM 1613 N N . LYS B 1 73 ? -3.758 21.703 23.875 1 50.5 73 LYS B N 1
ATOM 1614 C CA . LYS B 1 73 ? -5.133 21.203 23.922 1 50.5 73 LYS B CA 1
ATOM 1615 C C . LYS B 1 73 ? -5.289 19.922 23.125 1 50.5 73 LYS B C 1
ATOM 1617 O O . LYS B 1 73 ? -4.477 19.625 22.25 1 50.5 73 LYS B O 1
ATOM 1622 N N . PRO B 1 74 ? -6.031 19.031 23.531 1 50.31 74 PRO B N 1
ATOM 1623 C CA . PRO B 1 74 ? -6.242 17.781 22.797 1 50.31 74 PRO B CA 1
ATOM 1624 C C . PRO B 1 74 ? -6.488 18 21.312 1 50.31 74 PRO B C 1
ATOM 1626 O O . PRO B 1 74 ? -7.207 18.938 20.938 1 50.31 74 PRO B O 1
ATOM 1629 N N . VAL B 1 75 ? -5.496 17.719 20.391 1 47.91 75 VAL B N 1
ATOM 1630 C CA . VAL B 1 75 ? -5.512 18.016 18.969 1 47.91 75 VAL B CA 1
ATOM 1631 C C . VAL B 1 75 ? -6.938 17.906 18.438 1 47.91 75 VAL B C 1
ATOM 1633 O O . VAL B 1 75 ? -7.367 18.719 17.609 1 47.91 75 VAL B O 1
ATOM 1636 N N . ALA B 1 76 ? -7.594 16.812 18.438 1 53.03 76 ALA B N 1
ATOM 1637 C CA . ALA B 1 76 ? -8.984 16.562 18.078 1 53.03 76 ALA B CA 1
ATOM 1638 C C . ALA B 1 76 ? -9.758 15.984 19.25 1 53.03 76 ALA B C 1
ATOM 1640 O O . ALA B 1 76 ? -9.164 15.398 20.172 1 53.03 76 ALA B O 1
ATOM 1641 N N . SER B 1 77 ? -10.836 16.469 19.547 1 53.53 77 SER B N 1
ATOM 1642 C CA . SER B 1 77 ? -11.727 15.734 20.422 1 53.53 77 SER B CA 1
ATOM 1643 C C . SER B 1 77 ? -12.172 14.422 19.797 1 53.53 77 SER B C 1
ATOM 1645 O O . SER B 1 77 ? -12.398 14.352 18.578 1 53.53 77 SER B O 1
ATOM 1647 N N . MET B 1 78 ? -11.711 13.234 20.266 1 55.41 78 MET B N 1
ATOM 1648 C CA . MET B 1 78 ? -12.234 11.945 19.812 1 55.41 78 MET B CA 1
ATOM 1649 C C . MET B 1 78 ? -13.641 12.086 19.25 1 55.41 78 MET B C 1
ATOM 1651 O O . MET B 1 78 ? -14.094 11.242 18.484 1 55.41 78 MET B O 1
ATOM 1655 N N . SER B 1 79 ? -14.203 13.188 19.609 1 60.59 79 SER B N 1
ATOM 1656 C CA . SER B 1 79 ? -15.625 13.398 19.328 1 60.59 79 SER B CA 1
ATOM 1657 C C . SER B 1 79 ? -15.82 14.188 18.031 1 60.59 79 SER B C 1
ATOM 1659 O O . SER B 1 79 ? -16.953 14.445 17.625 1 60.59 79 SER B O 1
ATOM 1661 N N . ASP B 1 80 ? -14.734 14.391 17.406 1 74.5 80 ASP B N 1
ATOM 1662 C CA . ASP B 1 80 ? -14.938 15.133 16.172 1 74.5 80 ASP B CA 1
ATOM 1663 C C . ASP B 1 80 ? -15.562 14.25 15.094 1 74.5 80 ASP B C 1
ATOM 1665 O O . ASP B 1 80 ? -15.18 13.094 14.938 1 74.5 80 ASP B O 1
ATOM 1669 N N . LEU B 1 81 ? -16.5 14.734 14.484 1 78.81 81 LEU B N 1
ATOM 1670 C CA . LEU B 1 81 ? -17.312 14.016 13.516 1 78.81 81 LEU B CA 1
ATOM 1671 C C . LEU B 1 81 ? -16.438 13.43 12.406 1 78.81 81 LEU B C 1
ATOM 1673 O O . LEU B 1 81 ? -16.719 12.336 11.898 1 78.81 81 LEU B O 1
ATOM 1677 N N . TRP B 1 82 ? -15.375 14.133 12.148 1 82.38 82 TRP B N 1
ATOM 1678 C CA . TRP B 1 82 ? -14.555 13.641 11.047 1 82.38 82 TRP B CA 1
ATOM 1679 C C . TRP B 1 82 ? -13.766 12.406 11.461 1 82.38 82 TRP B C 1
ATOM 1681 O O . TRP B 1 82 ? -13.477 11.539 10.633 1 82.38 82 TRP B O 1
ATOM 1691 N N . VAL B 1 83 ? -13.352 12.258 12.672 1 84.25 83 VAL B N 1
ATOM 1692 C CA . VAL B 1 83 ? -12.641 11.086 13.172 1 84.25 83 VAL B CA 1
ATOM 1693 C C . VAL B 1 83 ? -13.586 9.883 13.211 1 84.25 83 VAL B C 1
ATOM 1695 O O . VAL B 1 83 ? -13.25 8.812 12.711 1 84.25 83 VAL B O 1
ATOM 1698 N N . LEU B 1 84 ? -14.742 10.109 13.695 1 87.81 84 LEU B N 1
ATOM 1699 C CA . LEU B 1 84 ? -15.734 9.039 13.781 1 87.81 84 LEU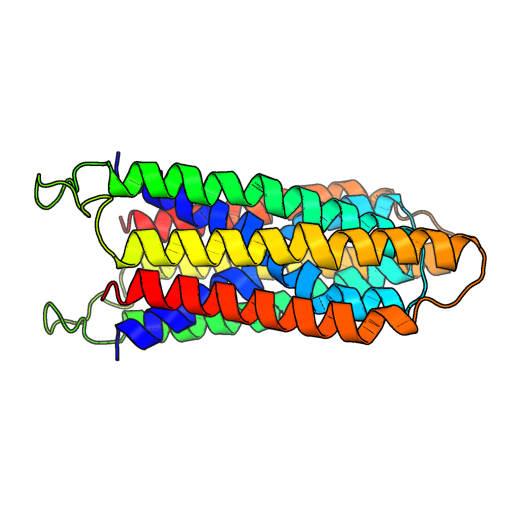 B CA 1
ATOM 1700 C C . LEU B 1 84 ? -16.156 8.578 12.398 1 87.81 84 LEU B C 1
ATOM 1702 O O . LEU B 1 84 ? -16.359 7.383 12.164 1 87.81 84 LEU B O 1
ATOM 1706 N N . ALA B 1 85 ? -16.312 9.484 11.547 1 91.81 85 ALA B N 1
ATOM 1707 C CA . ALA B 1 85 ? -16.688 9.148 10.18 1 91.81 85 ALA B CA 1
ATOM 1708 C C . ALA B 1 85 ? -15.594 8.328 9.492 1 91.81 85 ALA B C 1
ATOM 1710 O O . ALA B 1 85 ? -15.883 7.359 8.789 1 91.81 85 ALA B O 1
ATOM 1711 N N . SER B 1 86 ? -14.312 8.742 9.711 1 93.06 86 SER B N 1
ATOM 1712 C CA . SER B 1 86 ? -13.211 7.996 9.117 1 93.06 86 SER B CA 1
ATOM 1713 C C . SER B 1 86 ? -13.117 6.586 9.695 1 93.06 86 SER B C 1
ATOM 1715 O O . SER B 1 86 ? -12.836 5.629 8.977 1 93.06 86 SER B O 1
ATOM 1717 N N . LEU B 1 87 ? -13.406 6.473 10.922 1 92.75 87 LEU B N 1
ATOM 1718 C CA . LEU B 1 87 ? -13.414 5.156 11.547 1 92.75 87 LEU B CA 1
ATOM 1719 C C . LEU B 1 87 ? -14.539 4.293 10.984 1 92.75 87 LEU B C 1
ATOM 1721 O O . LEU B 1 87 ? -14.328 3.115 10.688 1 92.75 87 LEU B O 1
ATOM 1725 N N . ALA B 1 88 ? -15.672 4.875 10.906 1 95.06 88 ALA B N 1
ATOM 1726 C CA . ALA B 1 88 ? -16.812 4.152 10.359 1 95.06 88 ALA B CA 1
ATOM 1727 C C . ALA B 1 88 ? -16.531 3.66 8.938 1 95.06 88 ALA B C 1
ATOM 1729 O O . ALA B 1 88 ? -16.812 2.508 8.609 1 95.06 88 ALA B O 1
ATOM 1730 N N . LEU B 1 89 ? -15.992 4.52 8.133 1 96.81 89 LEU B N 1
ATOM 1731 C CA . LEU B 1 89 ? -15.68 4.152 6.754 1 96.81 89 LEU B CA 1
ATOM 1732 C C . LEU B 1 89 ? -14.633 3.051 6.707 1 96.81 89 LEU B C 1
ATOM 1734 O O . LEU B 1 89 ? -14.695 2.158 5.859 1 96.81 89 LEU B O 1
ATOM 1738 N N . TRP B 1 90 ? -13.625 3.129 7.613 1 96.94 90 TRP B N 1
ATOM 1739 C CA . TRP B 1 90 ? -12.633 2.066 7.703 1 96.94 90 TRP B CA 1
ATOM 1740 C C . TRP B 1 90 ? -13.281 0.736 8.062 1 96.94 90 TRP B C 1
ATOM 1742 O O . TRP B 1 90 ? -13 -0.291 7.441 1 96.94 90 TRP B O 1
ATOM 1752 N N . VAL B 1 91 ? -14.172 0.721 9 1 97.12 91 VAL B N 1
ATOM 1753 C CA . VAL B 1 91 ? -14.859 -0.491 9.43 1 97.12 91 VAL B CA 1
ATOM 1754 C C . VAL B 1 91 ? -15.633 -1.09 8.258 1 97.12 91 VAL B C 1
ATOM 1756 O O . VAL B 1 91 ? -15.57 -2.299 8.016 1 97.12 91 VAL B O 1
ATOM 1759 N N . VAL B 1 92 ? -16.297 -0.249 7.535 1 98 92 VAL B N 1
ATOM 1760 C CA . VAL B 1 92 ? -17.078 -0.708 6.398 1 98 92 VAL B CA 1
ATOM 1761 C C . VAL B 1 92 ? -16.156 -1.329 5.348 1 98 92 VAL B C 1
ATOM 1763 O O . VAL B 1 92 ? -16.453 -2.398 4.812 1 98 92 VAL B O 1
ATOM 1766 N N . ALA B 1 93 ? -15.07 -0.7 5.062 1 98 93 ALA B N 1
ATOM 1767 C CA . ALA B 1 93 ? -14.133 -1.207 4.059 1 98 93 ALA B CA 1
ATOM 1768 C C . ALA B 1 93 ? -13.586 -2.574 4.461 1 98 93 ALA B C 1
ATOM 1770 O O . ALA B 1 93 ? -13.609 -3.518 3.666 1 98 93 ALA B O 1
ATOM 1771 N N . VAL B 1 94 ? -13.141 -2.699 5.703 1 97.94 94 VAL B N 1
ATOM 1772 C CA . VAL B 1 94 ? -12.578 -3.955 6.188 1 97.94 94 VAL B CA 1
ATOM 1773 C C . VAL B 1 94 ? -13.664 -5.027 6.223 1 97.94 94 VAL B C 1
ATOM 1775 O O . VAL B 1 94 ? -13.414 -6.188 5.883 1 97.94 94 VAL B O 1
ATOM 1778 N N . ALA B 1 95 ? -14.844 -4.637 6.602 1 98.12 95 ALA B N 1
ATOM 1779 C CA . ALA B 1 95 ? -15.961 -5.574 6.637 1 98.12 95 ALA B CA 1
ATOM 1780 C C . ALA B 1 95 ? -16.25 -6.125 5.242 1 98.12 95 ALA B C 1
ATOM 1782 O O . ALA B 1 95 ? -16.547 -7.312 5.09 1 98.12 95 ALA B O 1
ATOM 1783 N N . ILE B 1 96 ? -16.219 -5.285 4.246 1 98.5 96 ILE B N 1
ATOM 1784 C CA . ILE B 1 96 ? -16.453 -5.73 2.875 1 98.5 96 ILE B CA 1
ATOM 1785 C C . ILE B 1 96 ? -15.367 -6.738 2.473 1 98.5 96 ILE B C 1
ATOM 1787 O O . ILE B 1 96 ? -15.672 -7.766 1.862 1 98.5 96 ILE B O 1
ATOM 1791 N N . VAL B 1 97 ? -14.125 -6.473 2.836 1 98.31 97 VAL B N 1
ATOM 1792 C CA . VAL B 1 97 ? -13.039 -7.383 2.486 1 98.31 97 VAL B CA 1
ATOM 1793 C C . VAL B 1 97 ? -13.258 -8.734 3.164 1 98.31 97 VAL B C 1
ATOM 1795 O O . VAL B 1 97 ? -13.227 -9.773 2.508 1 98.31 97 VAL B O 1
ATOM 1798 N N . ILE B 1 98 ? -13.57 -8.727 4.398 1 98 98 ILE B N 1
ATOM 1799 C CA . ILE B 1 98 ? -13.641 -9.938 5.203 1 98 98 ILE B CA 1
ATOM 1800 C C . ILE B 1 98 ? -14.922 -10.703 4.875 1 98 98 ILE B C 1
ATOM 1802 O O . ILE B 1 98 ? -14.922 -11.938 4.852 1 98 98 ILE B O 1
ATOM 1806 N N . ALA B 1 99 ? -15.953 -10.016 4.613 1 98 99 ALA B N 1
ATOM 1807 C CA . ALA B 1 99 ? -17.25 -10.664 4.492 1 98 99 ALA B CA 1
ATOM 1808 C C . ALA B 1 99 ? -17.594 -10.961 3.033 1 98 99 ALA B C 1
ATOM 1810 O O . ALA B 1 99 ? -18.469 -11.766 2.742 1 98 99 ALA B O 1
ATOM 1811 N N . VAL B 1 100 ? -16.953 -10.336 2.15 1 98.06 100 VAL B N 1
ATOM 1812 C CA . VAL B 1 100 ? -17.328 -10.523 0.751 1 98.06 100 VAL B CA 1
ATOM 1813 C C . VAL B 1 100 ? -16.125 -11.078 -0.025 1 98.06 100 VAL B C 1
ATOM 1815 O O . VAL B 1 100 ? -16.188 -12.188 -0.551 1 98.06 100 VAL B O 1
ATOM 1818 N N . ILE B 1 101 ? -15.023 -10.383 -0.024 1 98.06 101 ILE B N 1
ATOM 1819 C CA . ILE B 1 101 ? -13.906 -10.727 -0.89 1 98.06 101 ILE B CA 1
ATOM 1820 C C . ILE B 1 101 ? -13.266 -12.023 -0.417 1 98.06 101 ILE B C 1
ATOM 1822 O O . ILE B 1 101 ? -13.086 -12.961 -1.204 1 98.06 101 ILE B O 1
ATOM 1826 N N . VAL B 1 102 ? -13.016 -12.125 0.867 1 97.75 102 VAL B N 1
ATOM 1827 C CA . VAL B 1 102 ? -12.312 -13.273 1.419 1 97.75 102 VAL B CA 1
ATOM 1828 C C . VAL B 1 102 ? -13.141 -14.539 1.203 1 97.75 102 VAL B C 1
ATOM 1830 O O . VAL B 1 102 ? -12.648 -15.531 0.658 1 97.75 102 VAL B O 1
ATOM 1833 N N . PRO B 1 103 ? -14.422 -14.523 1.521 1 97.81 103 PRO B N 1
ATOM 1834 C CA . PRO B 1 103 ? -15.195 -15.75 1.302 1 97.81 103 PRO B CA 1
ATOM 1835 C C . PRO B 1 103 ? -15.328 -16.109 -0.177 1 97.81 103 PRO B C 1
ATOM 1837 O O . PRO B 1 103 ? -15.375 -17.297 -0.528 1 97.81 103 PRO B O 1
ATOM 1840 N N . CYS B 1 104 ? -15.391 -15.102 -1.015 1 97.25 104 CYS B N 1
ATOM 1841 C CA . CYS B 1 104 ? -15.445 -15.367 -2.447 1 97.25 104 CYS B CA 1
ATOM 1842 C C . CYS B 1 104 ? -14.156 -16.016 -2.932 1 97.25 104 CYS B C 1
ATOM 1844 O O . CYS B 1 104 ? -14.195 -16.969 -3.727 1 97.25 104 CYS B O 1
ATOM 1846 N N . LEU B 1 105 ? -13.086 -15.586 -2.4 1 97.19 105 LEU B N 1
ATOM 1847 C CA . LEU B 1 105 ? -11.797 -16.156 -2.779 1 97.19 105 LEU B CA 1
ATOM 1848 C C . LEU B 1 105 ? -11.656 -17.578 -2.242 1 97.19 105 LEU B C 1
ATOM 1850 O O . LEU B 1 105 ? -11.133 -18.453 -2.932 1 97.19 105 LEU B O 1
ATOM 1854 N N . ASP B 1 106 ? -12.094 -17.781 -1.092 1 97.44 106 ASP B N 1
ATOM 1855 C CA . ASP B 1 106 ? -12.047 -19.125 -0.512 1 97.44 106 ASP B CA 1
ATOM 1856 C C . ASP B 1 106 ? -12.93 -20.094 -1.299 1 97.44 106 ASP B C 1
ATOM 1858 O O . ASP B 1 106 ? -12.523 -21.219 -1.573 1 97.44 106 ASP B O 1
ATOM 1862 N N . LYS B 1 107 ? -14.086 -19.625 -1.635 1 97.62 107 LYS B N 1
ATOM 1863 C CA . LYS B 1 107 ? -14.969 -20.438 -2.465 1 97.62 107 LYS B CA 1
ATOM 1864 C C . LYS B 1 107 ? -14.336 -20.734 -3.822 1 97.62 107 LYS B C 1
ATOM 1866 O O . LYS B 1 107 ? -14.422 -21.859 -4.328 1 97.62 107 LYS B O 1
ATOM 1871 N N . ALA B 1 108 ? -13.719 -19.781 -4.383 1 97 108 ALA B N 1
ATOM 1872 C CA . ALA B 1 108 ? -13.055 -19.938 -5.668 1 97 108 ALA B CA 1
ATOM 1873 C C . ALA B 1 108 ? -11.938 -20.984 -5.582 1 97 108 ALA B C 1
ATOM 1875 O O . ALA B 1 108 ? -11.766 -21.797 -6.496 1 97 108 ALA B O 1
ATOM 1876 N N . THR B 1 109 ? -11.195 -20.906 -4.496 1 96.19 109 THR B N 1
ATOM 1877 C CA . THR B 1 109 ? -10.117 -21.859 -4.281 1 96.19 109 THR B CA 1
ATOM 1878 C C . THR B 1 109 ? -10.641 -23.297 -4.32 1 96.19 109 THR B C 1
ATOM 1880 O O . THR B 1 109 ? -10.062 -24.156 -4.973 1 96.19 109 THR B O 1
ATOM 1883 N N . VAL B 1 110 ? -11.75 -23.484 -3.705 1 96.44 110 VAL B N 1
ATOM 1884 C CA . VAL B 1 110 ? -12.352 -24.812 -3.65 1 96.44 110 VAL B CA 1
ATOM 1885 C C . VAL B 1 110 ? -12.867 -25.203 -5.035 1 96.44 110 VAL B C 1
ATOM 1887 O O . VAL B 1 110 ? -12.648 -26.328 -5.492 1 96.44 110 VAL B O 1
ATOM 1890 N N . MET B 1 111 ? -13.5 -24.297 -5.68 1 96.5 111 MET B N 1
ATOM 1891 C CA . MET B 1 111 ? -14.047 -24.562 -7.012 1 96.5 111 MET B CA 1
ATOM 1892 C C . MET B 1 111 ? -12.938 -24.953 -7.988 1 96.5 111 MET B C 1
ATOM 1894 O O . MET B 1 111 ? -13.055 -25.938 -8.703 1 96.5 111 MET B O 1
ATOM 1898 N N . ILE B 1 112 ? -11.938 -24.188 -8.008 1 95.38 112 ILE B N 1
ATOM 1899 C CA . ILE B 1 112 ? -10.828 -24.422 -8.922 1 95.38 112 ILE B CA 1
ATOM 1900 C C . ILE B 1 112 ? -10.203 -25.781 -8.633 1 95.38 112 ILE B C 1
ATOM 1902 O O . ILE B 1 112 ? -9.867 -26.531 -9.562 1 95.38 112 ILE B O 1
ATOM 1906 N N . GLY B 1 113 ? -10 -26.047 -7.336 1 94.5 113 GLY B N 1
ATOM 1907 C CA . GLY B 1 113 ? -9.461 -27.328 -6.93 1 94.5 113 GLY B CA 1
ATOM 1908 C C . GLY B 1 113 ? -10.281 -28.5 -7.43 1 94.5 1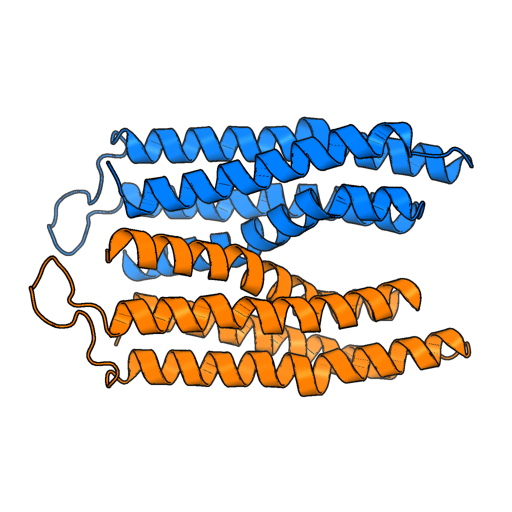13 GLY B C 1
ATOM 1909 O O . GLY B 1 113 ? -9.75 -29.594 -7.641 1 94.5 113 GLY B O 1
ATOM 1910 N N . LYS B 1 114 ? -11.57 -28.281 -7.695 1 96.38 114 LYS B N 1
ATOM 1911 C CA . LYS B 1 114 ? -12.469 -29.328 -8.164 1 96.38 114 LYS B CA 1
ATOM 1912 C C . LYS B 1 114 ? -12.625 -29.266 -9.688 1 96.38 114 LYS B C 1
ATOM 1914 O O . LYS B 1 114 ? -13.469 -29.969 -10.25 1 96.38 114 LYS B O 1
ATOM 1919 N N . GLY B 1 115 ? -11.961 -28.375 -10.297 1 95.44 115 GLY B N 1
ATOM 1920 C CA . GLY B 1 115 ? -11.992 -28.281 -11.75 1 95.44 115 GLY B CA 1
ATOM 1921 C C . GLY B 1 115 ? -13.109 -27.391 -12.266 1 95.44 115 GLY B C 1
ATOM 1922 O O . GLY B 1 115 ? -13.406 -27.391 -13.461 1 95.44 115 GLY B O 1
ATOM 1923 N N . ALA B 1 116 ? -13.734 -26.641 -11.328 1 95 116 ALA B N 1
ATOM 1924 C CA . ALA B 1 116 ? -14.82 -25.75 -11.711 1 95 116 ALA B CA 1
ATOM 1925 C C . ALA B 1 116 ? -14.305 -24.328 -11.906 1 95 116 ALA B C 1
ATOM 1927 O O . ALA B 1 116 ? -13.297 -23.938 -11.32 1 95 116 ALA B O 1
ATOM 1928 N N . SER B 1 117 ? -15.062 -23.641 -12.734 1 94.44 117 SER B N 1
ATOM 1929 C CA . SER B 1 117 ? -14.68 -22.266 -13.016 1 94.44 117 SER B CA 1
ATOM 1930 C C . SER B 1 117 ? -15.242 -21.312 -11.969 1 94.44 117 SER B C 1
ATOM 1932 O O . SER B 1 117 ? -16.422 -21.375 -11.633 1 94.44 117 SER B O 1
ATOM 1934 N N . PRO B 1 118 ? -14.375 -20.359 -11.508 1 94.38 118 PRO B N 1
ATOM 1935 C CA . PRO B 1 118 ? -14.859 -19.375 -10.539 1 94.38 118 PRO B CA 1
ATOM 1936 C C . PRO B 1 118 ? -15.359 -18.094 -11.203 1 94.38 118 PRO B C 1
ATOM 1938 O O . PRO B 1 118 ? -15.539 -17.078 -10.531 1 94.38 118 PRO B O 1
ATOM 1941 N N . SER B 1 119 ? -15.625 -18.094 -12.422 1 93.06 119 SER B N 1
ATOM 1942 C CA . SER B 1 119 ? -15.969 -16.922 -13.219 1 93.06 119 SER B CA 1
ATOM 1943 C C . SER B 1 119 ? -17.203 -16.219 -12.664 1 93.06 119 SER B C 1
ATOM 1945 O O . SER B 1 119 ? -17.312 -14.992 -12.758 1 93.06 119 SER B O 1
ATOM 1947 N N . ALA B 1 120 ? -18.047 -16.938 -12.07 1 93.75 120 ALA B N 1
ATOM 1948 C CA . ALA B 1 120 ? -19.297 -16.391 -11.555 1 93.75 120 ALA B CA 1
ATOM 1949 C C . ALA B 1 120 ? -19.047 -15.438 -10.391 1 93.75 120 ALA B C 1
ATOM 1951 O O . ALA B 1 120 ? -19.891 -14.602 -10.062 1 93.75 120 ALA B O 1
ATOM 1952 N N . LEU B 1 121 ? -17.891 -15.539 -9.773 1 96.5 121 LEU B N 1
ATOM 1953 C CA . LEU B 1 121 ? -17.562 -14.742 -8.594 1 96.5 121 LEU B CA 1
ATOM 1954 C C . LEU B 1 121 ? -16.812 -13.477 -8.977 1 96.5 121 LEU B C 1
ATOM 1956 O O . LEU B 1 121 ? -16.703 -12.547 -8.172 1 96.5 121 LEU B O 1
ATOM 1960 N N . THR B 1 122 ? -16.359 -13.367 -10.172 1 96.62 122 THR B N 1
ATOM 1961 C CA . THR B 1 122 ? -15.438 -12.328 -10.602 1 96.62 122 THR B CA 1
ATOM 1962 C C . THR B 1 122 ? -16.094 -10.953 -10.508 1 96.62 122 THR B C 1
ATOM 1964 O O . THR B 1 122 ? -15.484 -10 -10.016 1 96.62 122 THR B O 1
ATOM 1967 N N . GLY B 1 123 ? -17.281 -10.812 -10.938 1 97.31 123 GLY B N 1
ATOM 1968 C CA . GLY B 1 123 ? -17.984 -9.539 -10.914 1 97.31 123 GLY B CA 1
ATOM 1969 C C . GLY B 1 123 ? -18.172 -8.992 -9.516 1 97.31 123 GLY B C 1
ATOM 1970 O O . GLY B 1 123 ? -17.938 -7.805 -9.266 1 97.31 123 GLY B O 1
ATOM 1971 N N . ARG B 1 124 ? -18.594 -9.836 -8.648 1 97.62 124 ARG B N 1
ATOM 1972 C CA . ARG B 1 124 ? -18.828 -9.445 -7.262 1 97.62 124 ARG B CA 1
ATOM 1973 C C . ARG B 1 124 ? -17.531 -8.992 -6.598 1 97.62 124 ARG B C 1
ATOM 1975 O O . ARG B 1 124 ? -17.516 -7.969 -5.906 1 97.62 124 ARG B O 1
ATOM 1982 N N . VAL B 1 125 ? -16.516 -9.711 -6.82 1 97.69 125 VAL B N 1
ATOM 1983 C CA . VAL B 1 125 ? -15.219 -9.406 -6.219 1 97.69 125 VAL B CA 1
ATOM 1984 C C . VAL B 1 125 ? -14.664 -8.109 -6.805 1 97.69 125 VAL B C 1
ATOM 1986 O O . VAL B 1 125 ? -14.125 -7.277 -6.078 1 97.69 125 VAL B O 1
ATOM 1989 N N . ALA B 1 126 ? -14.883 -7.926 -8.086 1 97.69 126 ALA B N 1
ATOM 1990 C CA . ALA B 1 126 ? -14.422 -6.703 -8.742 1 97.69 126 ALA B CA 1
ATOM 1991 C C . ALA B 1 126 ? -15.141 -5.48 -8.18 1 97.69 126 ALA B C 1
ATOM 1993 O O . ALA B 1 126 ? -14.508 -4.465 -7.883 1 97.69 126 ALA B O 1
ATOM 1994 N N . ALA B 1 127 ? -16.422 -5.613 -8.047 1 98.25 127 ALA B N 1
ATOM 1995 C CA . ALA B 1 127 ? -17.219 -4.512 -7.523 1 98.25 127 ALA B CA 1
ATOM 1996 C C . ALA B 1 127 ? -16.828 -4.195 -6.082 1 98.25 127 ALA B C 1
ATOM 1998 O O . ALA B 1 127 ? -16.672 -3.027 -5.719 1 98.25 127 ALA B O 1
ATOM 1999 N N . ALA B 1 128 ? -16.688 -5.191 -5.309 1 98.38 128 ALA B N 1
ATOM 2000 C CA . ALA B 1 128 ? -16.312 -5.008 -3.908 1 98.38 128 ALA B CA 1
ATOM 2001 C C . ALA B 1 128 ? -14.938 -4.352 -3.791 1 98.38 128 ALA B C 1
ATOM 2003 O O . ALA B 1 128 ? -14.742 -3.459 -2.961 1 98.38 128 ALA B O 1
ATOM 2004 N N . GLY B 1 129 ? -14.062 -4.805 -4.637 1 98.25 129 GLY B N 1
ATOM 2005 C CA . GLY B 1 129 ? -12.742 -4.207 -4.641 1 98.25 129 GLY B CA 1
ATOM 2006 C C . GLY B 1 129 ? -12.75 -2.727 -4.98 1 98.25 129 GLY B C 1
ATOM 2007 O O . GLY B 1 129 ? -12.062 -1.932 -4.344 1 98.25 129 GLY B O 1
ATOM 2008 N N . GLY B 1 130 ? -13.492 -2.357 -5.988 1 98.25 130 GLY B N 1
ATOM 2009 C CA . GLY B 1 130 ? -13.641 -0.957 -6.352 1 98.25 130 GLY B CA 1
ATOM 2010 C C . GLY B 1 130 ? -14.227 -0.111 -5.234 1 98.25 130 GLY B C 1
ATOM 2011 O O . GLY B 1 130 ? -13.758 1.004 -4.988 1 98.25 130 GLY B O 1
ATOM 2012 N N . VAL B 1 131 ? -15.18 -0.654 -4.586 1 98.56 131 VAL B N 1
ATOM 2013 C CA . VAL B 1 131 ? -15.82 0.054 -3.48 1 98.56 131 VAL B CA 1
ATOM 2014 C C . VAL B 1 131 ? -14.812 0.267 -2.352 1 98.56 131 VAL B C 1
ATOM 2016 O O . VAL B 1 131 ? -14.742 1.354 -1.772 1 98.56 131 VAL B O 1
ATOM 2019 N N . VAL B 1 132 ? -14.055 -0.768 -2.076 1 98.38 132 VAL B N 1
ATOM 2020 C CA . VAL B 1 132 ? -13.055 -0.681 -1.021 1 98.38 132 VAL B CA 1
ATOM 2021 C C . VAL B 1 132 ? -12.047 0.422 -1.352 1 98.38 132 VAL B C 1
ATOM 2023 O O . VAL B 1 132 ? -11.719 1.245 -0.495 1 98.38 132 VAL B O 1
ATOM 2026 N N . ALA B 1 133 ? -11.594 0.477 -2.584 1 98.56 133 ALA B N 1
ATOM 2027 C CA . ALA B 1 133 ? -10.664 1.517 -3.01 1 98.56 133 ALA B CA 1
ATOM 2028 C C . ALA B 1 133 ? -11.266 2.906 -2.816 1 98.56 133 ALA B C 1
ATOM 2030 O O . ALA B 1 133 ? -10.609 3.805 -2.287 1 98.56 133 ALA B O 1
ATOM 2031 N N . LEU B 1 134 ? -12.484 3.094 -3.15 1 98.56 134 LEU B N 1
ATOM 2032 C CA . LEU B 1 134 ? -13.164 4.383 -3.049 1 98.56 134 LEU B CA 1
ATOM 2033 C C . LEU B 1 134 ? -13.344 4.789 -1.59 1 98.56 134 LEU B C 1
ATOM 2035 O O . LEU B 1 134 ? -13.219 5.969 -1.249 1 98.56 134 LEU B O 1
ATOM 2039 N N . LEU B 1 135 ? -13.664 3.811 -0.819 1 98.38 135 LEU B N 1
ATOM 2040 C CA . LEU B 1 135 ? -13.852 4.09 0.601 1 98.38 135 LEU B CA 1
ATOM 2041 C C . LEU B 1 135 ? -12.562 4.602 1.229 1 98.38 135 LEU B C 1
ATOM 2043 O O . LEU B 1 135 ? -12.578 5.562 1.999 1 98.38 135 LEU B O 1
ATOM 2047 N N . PHE B 1 136 ? -11.438 3.99 0.895 1 98.38 136 PHE B N 1
ATOM 2048 C CA . PHE B 1 136 ? -10.188 4.414 1.506 1 98.38 136 PHE B CA 1
ATOM 2049 C C . PHE B 1 136 ? -9.742 5.762 0.949 1 98.38 136 PHE B C 1
ATOM 2051 O O . PHE B 1 136 ? -9.117 6.555 1.657 1 98.38 136 PHE B O 1
ATOM 2058 N N . ILE B 1 137 ? -10.055 6.062 -0.316 1 98.25 137 ILE B N 1
ATOM 2059 C CA . ILE B 1 137 ? -9.82 7.398 -0.845 1 98.25 137 ILE B CA 1
ATOM 2060 C C . ILE B 1 137 ? -10.625 8.422 -0.047 1 98.25 137 ILE B C 1
ATOM 2062 O O . ILE B 1 137 ? -10.109 9.484 0.315 1 98.25 137 ILE B O 1
ATOM 2066 N N . ALA B 1 138 ? -11.875 8.109 0.253 1 97.81 138 ALA B N 1
ATOM 2067 C CA . ALA B 1 138 ? -12.742 8.984 1.043 1 97.81 138 ALA B CA 1
ATOM 2068 C C . ALA B 1 138 ? -12.18 9.18 2.449 1 97.81 138 ALA B C 1
ATOM 2070 O O . ALA B 1 138 ? -12.25 10.281 3.002 1 97.81 138 ALA B O 1
ATOM 2071 N N . VAL B 1 139 ? -11.68 8.102 3.027 1 97.06 139 VAL B N 1
ATOM 2072 C CA . VAL B 1 139 ? -11.102 8.195 4.363 1 97.06 139 VAL B CA 1
ATOM 2073 C C . VAL B 1 139 ? -9.938 9.18 4.359 1 97.06 139 VAL B C 1
ATOM 2075 O O . VAL B 1 139 ? -9.844 10.039 5.238 1 97.06 139 VAL B O 1
ATOM 2078 N N . VAL B 1 140 ? -9.078 9.102 3.379 1 97 140 VAL B N 1
ATOM 2079 C CA . VAL B 1 140 ? -7.93 9.992 3.283 1 97 140 VAL B CA 1
ATOM 2080 C C . VAL B 1 140 ? -8.398 11.43 3.125 1 97 140 VAL B C 1
ATOM 2082 O O . VAL B 1 140 ? -7.898 12.336 3.803 1 97 140 VAL B O 1
ATOM 2085 N N . ALA B 1 141 ? -9.375 11.617 2.246 1 95.75 141 ALA B N 1
ATOM 2086 C CA . ALA B 1 141 ? -9.906 12.953 2.029 1 95.75 141 ALA B CA 1
ATOM 2087 C C . ALA B 1 141 ? -10.492 13.531 3.318 1 95.75 141 ALA B C 1
ATOM 2089 O O . ALA B 1 141 ? -10.25 14.688 3.652 1 95.75 141 ALA B O 1
ATOM 2090 N N . LEU B 1 142 ? -11.227 12.758 4.027 1 93.31 142 LEU B N 1
ATOM 2091 C CA . LEU B 1 142 ? -11.859 13.188 5.27 1 93.31 142 LEU B CA 1
ATOM 2092 C C . LEU B 1 142 ? -10.805 13.578 6.305 1 93.31 142 LEU B C 1
ATOM 2094 O O . LEU B 1 142 ? -10.953 14.578 7.008 1 93.31 142 LEU B O 1
ATOM 2098 N N . MET B 1 143 ? -9.758 12.836 6.398 1 91.94 143 MET B N 1
ATOM 2099 C CA . MET B 1 143 ? -8.719 13.07 7.395 1 91.94 143 MET B CA 1
ATOM 2100 C C . MET B 1 143 ? -7.934 14.336 7.07 1 91.94 143 MET B C 1
ATOM 2102 O O . MET B 1 143 ? -7.402 14.992 7.973 1 91.94 143 MET B O 1
ATOM 2106 N N . VAL B 1 144 ? -7.82 14.625 5.809 1 91.06 144 VAL B N 1
ATOM 2107 C CA . VAL B 1 144 ? -7.078 15.812 5.391 1 91.06 144 VAL B CA 1
ATOM 2108 C C . VAL B 1 144 ? -7.945 17.047 5.562 1 91.06 144 VAL B C 1
ATOM 2110 O O . VAL B 1 144 ? -7.48 18.078 6.07 1 91.06 144 VAL B O 1
ATOM 2113 N N . TYR B 1 145 ? -9.219 17.016 5.137 1 90.31 145 TYR B N 1
ATOM 2114 C CA . TYR B 1 145 ? -10.094 18.172 5.164 1 90.31 145 TYR B CA 1
ATOM 2115 C C . TYR B 1 145 ? -10.625 18.422 6.57 1 90.31 145 TYR B C 1
ATOM 2117 O O . TYR B 1 145 ? -10.961 19.562 6.922 1 90.31 145 TYR B O 1
ATOM 2125 N N . GLN B 1 146 ? -10.703 17.359 7.301 1 85.69 146 GLN B N 1
ATOM 2126 C CA . GLN B 1 146 ? -11.156 17.484 8.68 1 85.69 146 GLN B CA 1
ATOM 2127 C C . GLN B 1 146 ? -12.32 18.453 8.797 1 85.69 146 GLN B C 1
ATOM 2129 O O . GLN B 1 146 ? -12.211 19.484 9.484 1 85.69 146 GLN B O 1
ATOM 2134 N N . PRO B 1 147 ? -13.375 18.203 8.07 1 80.19 147 PRO B N 1
ATOM 2135 C CA . PRO B 1 147 ? -14.5 19.141 8.086 1 80.19 147 PRO B CA 1
ATOM 2136 C C . PRO B 1 147 ? -15.195 19.219 9.445 1 80.19 147 PRO B C 1
ATOM 2138 O O . PRO B 1 147 ? -15.164 18.25 10.203 1 80.19 147 PRO B O 1
#

Organism: NCBI:txid1656884

Foldseek 3Di:
DLVVLVVQLVVLCCVQVVVLLVLLQCLLVVLQVLDLVVLLVSLVSNVVSLVSNVSNVVSVVVNQQDQPVVPSHRPHDCPQPLVVLLVVLSVVLSCLSNVQQNVLSVVSSVQSVVVHRSNVNSVSSNVSSVSSVVSVVVSVVSVVVVD/DLVVLVVQLVVLCCVQVVVLLVLLQCLLVVLVVLDLVSLLVSLVSNVVSLVSNVSNVVSVVVNQQDQPVVVSHRPHDCPQPLVVVLVVLSVVLSCLSNVQQNVLSVVSSVQSVVVHRSNVNSVSSNVSSVSSVVSVVVSVVSVVVVD

Nearest PDB structures (foldseek):
  4dzu-assembly1_A  TM=4.635E-01  e=5.003E+00  synthetic construct
  6xby-assembly1_g  TM=4.362E-01  e=8.981E+00  Bos taurus
  2l6f-assembly1_A  TM=2.549E-01  e=1.886E+00  unclassified
  7uwa-assembly1_h  TM=2.973E-01  e=5.791E+00 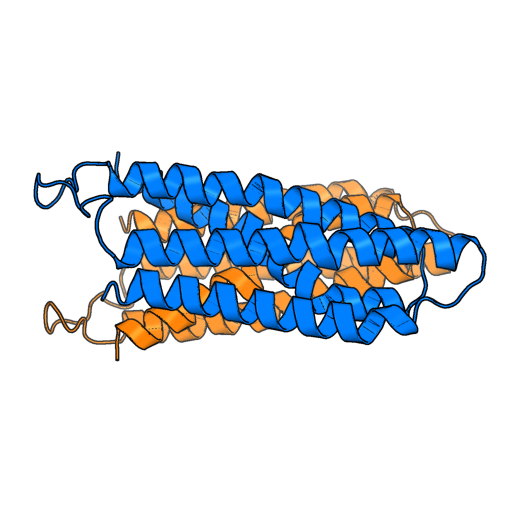 Citrus x limon
  7u8r-assembly1_o  TM=3.326E-01  e=8.147E+00  Sus scrofa

pLDDT: mean 90.09, std 13.23, range [44.38, 98.56]

Sequence (294 aa):
MYKLLLTLHLVAVIFSIGPLVHFATTAARGLRRGDAFETKAASRSAKLYSLVSLLAVVFGFGLVSAKSPYTGKPVASMSDLWVLASLALWVVAVAIVIAVIVPCLDKATVMIGKGASPSALTGRVAAAGGVVALLFIAVVALMVYQPMYKLLLTLHLVAVIFSIGPLVHFATTAARGLRRGDAFETKAASRSAKLYSLVSLLAVVFGFGLVSAKSPYTGKPVASMSDLWVLASLALWVVAVAIVIAVIVPCLDKATVMIGKGASPSALTGRVAAAGGVVALLFIAVVALMVYQP

Solvent-accessible surface area (backbone atoms only — not comparable to full-atom values): 14282 Å² total; per-residue (Å²): 112,63,63,60,34,49,33,51,19,51,48,29,36,23,64,12,45,11,34,31,41,49,45,38,53,42,45,24,60,45,42,72,67,59,42,37,68,58,26,42,50,49,29,50,47,41,53,48,24,51,56,47,32,47,52,20,51,53,29,45,51,53,48,29,66,31,56,27,83,85,72,72,40,57,62,39,60,77,76,37,64,35,56,50,50,36,49,52,45,48,52,53,35,48,46,46,43,62,70,45,42,31,53,50,26,49,50,31,22,54,32,32,71,72,72,39,81,38,65,86,50,28,63,61,31,36,51,51,12,51,50,36,45,52,39,54,49,49,35,48,43,38,67,66,63,53,108,112,63,63,59,34,49,34,52,18,52,48,29,37,24,65,11,46,10,34,30,42,50,46,37,53,43,45,26,60,43,42,71,67,61,41,36,68,58,25,43,50,48,29,52,47,43,53,48,23,51,56,46,33,48,53,20,51,53,29,45,50,51,47,30,67,31,54,29,83,85,73,72,41,57,62,40,59,79,77,37,64,35,56,49,50,37,50,51,44,49,51,52,35,47,46,46,43,62,69,45,43,32,51,51,25,50,51,32,22,54,32,32,72,71,74,38,81,40,66,86,51,28,63,60,31,36,52,52,14,51,50,36,47,52,40,53,49,49,34,49,43,38,67,64,62,54,108

Radius of gyration: 20.19 Å; Cα contacts (8 Å, |Δi|>4): 443; chains: 2; bounding box: 40×62×43 Å

Secondary structure (DSSP, 8-state):
-HHHHHHHHHHHIIIIIHHHHHHHHHHHHHHHHT-HHHHHHHHHHHHHHHHHHHHHHHHHHHHHHSB-TTTSSBSS-TT-HHHHHHHHHHHHHHHHIIIIIHHHHHHHHHHHHTT---HHHHHHHHHHHHHHHHHHHHHHHHHHH--/-HHHHHHHHHHHIIIIIHHHHHHHHHHHHHHHHT-HHHHHHHHHHHHHHHHHHHHHHHHHHHHHHSB-TTTSSBSS-TT-HHHHHHHHHHHHHHHHIIIIIHHHHHHHHHHHHTT---HHHHHHHHHHHHHHHHHHHHHHHHHHH--